Protein AF-A0AA37GPS6-F1 (afdb_monomer)

Radius of gyration: 29.64 Å; Cα contacts (8 Å, |Δi|>4): 181; chains: 1; bounding box: 41×62×107 Å

Mean predicted aligned error: 14.11 Å

Organism: NCBI:txid708192

pLDDT: mean 78.31, std 23.92, range [32.44, 98.62]

Sequence (194 aa):
MASLVDQPRVRDGRLSGRVAGRPTRQPPSSSSENEDLKGEPKVQILRDEHPNDSKYSAGPAAGLLAAYRYDPWANWVVVACDYPLLPPDALYLLFLKRDAVPVTCYRSSEGFCEPLLAIWAPAALSRLSERVARGHASPAAAAKELDGLMLDTPPGCEWWLTNVNTMEEWVKAVEEMKLGPQEPVSVEAPRGTA

Solvent-accessible surface area (backbone atoms only — not comparable to full-atom values): 12596 Å² total; per-residue (Å²): 137,89,77,89,87,85,85,84,82,87,82,91,75,93,72,94,70,82,83,76,76,77,83,76,79,72,75,81,78,92,80,69,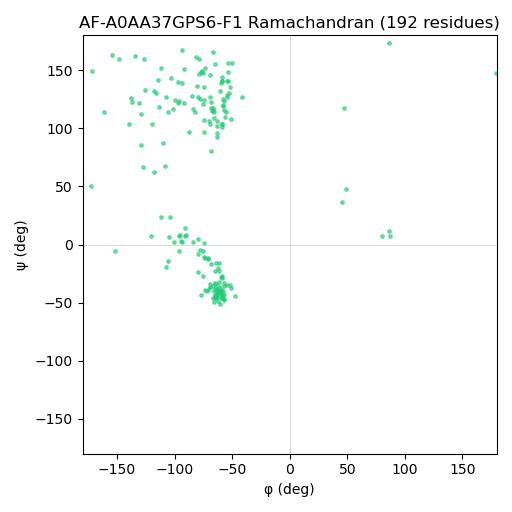94,71,67,83,74,72,64,75,90,78,89,76,91,80,73,73,89,76,68,70,91,54,98,57,82,84,50,73,43,49,59,56,50,46,50,37,70,76,42,62,81,49,69,44,78,39,72,54,88,39,36,82,58,50,50,72,67,61,54,48,58,38,59,77,39,52,87,77,45,46,26,31,20,34,47,39,97,88,68,44,63,30,62,48,46,19,23,37,22,38,70,40,50,52,50,40,51,57,33,40,78,73,74,44,59,52,51,46,58,44,37,58,76,61,68,38,47,64,42,77,66,63,91,94,38,67,63,41,71,44,75,40,92,46,72,67,47,45,54,50,56,43,60,76,65,63,64,65,89,73,72,82,78,79,78,78,74,82,80,78,82,128

Secondary structure (DSSP, 8-state):
-------------------------PPP-S-STTSGGGSPPPP-----SS--SSSS---HHHHHHHHHHH-TTS-EEEE-TT-TT--HHHHHH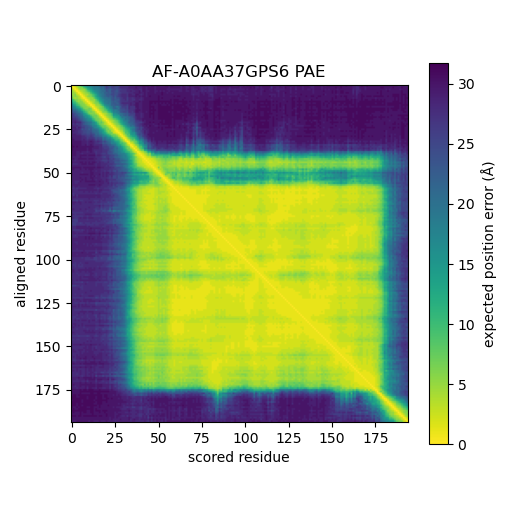HHHTTTTSSEEEEEPTTSSEEEEEEEE-HHHHHHHHHHHHTT---HHHHHHHTTPEEEPPPTT-GGGG----SHHHHHHHHHHTT----------------

InterPro domains:
  IPR025877 MobA-like NTP transferase [PF12804] (41-131)
  IPR029044 Nucleotide-diphospho-sugar transferases [G3DSA:3.90.550.10] (20-180)
  IPR029044 Nucleotide-diphospho-sugar transferases [SSF53448] (52-169)

Foldseek 3Di:
DDDDDDDDDDDDDDDPDDDDDDPDPDDPPPPDPPPVVPDDDDDDDDDQPDDDPDPDDPDPLSVLLSVCVVPLQDWDFAADPQQVQADPVLSVVQVVCLPVFQKAAAQDPVRAGDLRRIIGGSVLNVQCVVCVVVVRNDSSVSCVVRVYHYDYDDVPVNLNRQGHDDPVSVVVSCVVVPPDDPDPDPPDDPDDDD

Structure (mmCIF, N/CA/C/O backbone):
data_AF-A0AA37GPS6-F1
#
_entry.id   AF-A0AA37GPS6-F1
#
loop_
_atom_site.group_PDB
_atom_site.id
_atom_site.type_symbol
_atom_site.label_atom_id
_atom_site.label_alt_id
_atom_site.label_comp_id
_atom_site.label_asym_id
_atom_site.label_entity_id
_atom_site.label_seq_id
_atom_site.pdbx_PDB_ins_code
_atom_site.Cartn_x
_atom_site.Cartn_y
_atom_site.Cartn_z
_atom_site.occupancy
_atom_site.B_iso_or_equiv
_atom_site.auth_seq_id
_atom_site.auth_comp_id
_atom_site.auth_asym_id
_atom_site.auth_atom_id
_atom_site.pdbx_PDB_model_num
ATOM 1 N N . MET A 1 1 ? 1.496 24.157 -75.233 1.00 40.12 1 MET A N 1
ATOM 2 C CA . MET A 1 1 ? 2.199 23.283 -76.194 1.00 40.12 1 MET A CA 1
ATOM 3 C C . MET A 1 1 ? 1.758 21.859 -75.937 1.00 40.12 1 MET A C 1
ATOM 5 O O . MET A 1 1 ? 1.961 21.36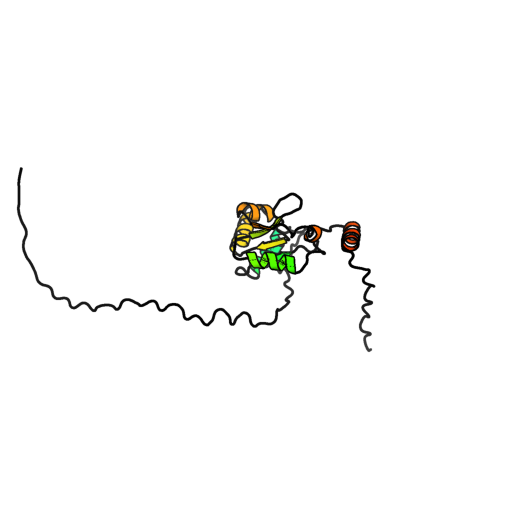0 -74.840 1.00 40.12 1 MET A O 1
ATOM 9 N N . ALA A 1 2 ? 1.056 21.283 -76.907 1.00 32.44 2 ALA A N 1
ATOM 10 C CA . ALA A 1 2 ? 0.594 19.905 -76.902 1.00 32.44 2 ALA A CA 1
ATOM 11 C C . ALA A 1 2 ? 1.742 18.945 -77.240 1.00 32.44 2 ALA A C 1
ATOM 13 O O . ALA A 1 2 ? 2.580 19.296 -78.065 1.00 32.44 2 ALA A O 1
ATOM 14 N N . SER A 1 3 ? 1.713 17.732 -76.681 1.00 33.81 3 SER A N 1
ATOM 15 C CA . SER A 1 3 ? 2.038 16.519 -77.439 1.00 33.81 3 SER A CA 1
ATOM 16 C C . SER A 1 3 ? 1.485 15.273 -76.730 1.00 33.81 3 SER A C 1
ATOM 18 O O . SER A 1 3 ? 1.935 14.918 -75.645 1.00 33.81 3 SER A O 1
ATOM 20 N N . LEU A 1 4 ? 0.511 14.618 -77.383 1.00 34.00 4 LEU A N 1
ATOM 21 C CA . LEU A 1 4 ? 0.354 13.150 -77.419 1.00 34.00 4 LEU A CA 1
ATOM 22 C C . LEU A 1 4 ? 1.695 12.540 -77.890 1.00 34.00 4 LEU A C 1
ATOM 24 O O . LEU A 1 4 ? 2.489 13.253 -78.500 1.00 34.00 4 LEU A O 1
ATOM 28 N N . VAL A 1 5 ? 2.080 11.293 -77.624 1.00 35.75 5 VAL A N 1
ATOM 29 C CA . VAL A 1 5 ? 1.579 9.967 -78.066 1.00 35.75 5 VAL A CA 1
ATOM 30 C C . VAL A 1 5 ? 2.395 8.977 -77.182 1.00 35.75 5 VAL A C 1
ATOM 32 O O . VAL A 1 5 ? 3.497 9.327 -76.775 1.00 35.75 5 VAL A O 1
ATOM 35 N N . ASP A 1 6 ? 2.009 7.781 -76.748 1.00 34.12 6 ASP A N 1
ATOM 36 C CA . ASP A 1 6 ? 1.447 6.647 -77.471 1.00 34.12 6 ASP A CA 1
ATOM 37 C C . ASP A 1 6 ? 1.197 5.508 -76.458 1.00 34.12 6 ASP A C 1
ATOM 39 O O . ASP A 1 6 ? 1.946 5.356 -75.489 1.00 34.12 6 ASP A O 1
ATOM 43 N N . GLN A 1 7 ? 0.158 4.705 -76.678 1.00 34.34 7 GLN A N 1
ATOM 44 C CA . GLN A 1 7 ? -0.057 3.429 -75.984 1.00 34.34 7 GLN A CA 1
ATOM 45 C C . GLN A 1 7 ? 0.118 2.285 -76.982 1.00 34.34 7 GLN A C 1
ATOM 47 O O . GLN A 1 7 ? -0.346 2.409 -78.114 1.00 34.34 7 GLN A O 1
ATOM 52 N N . PRO A 1 8 ? 0.539 1.095 -76.523 1.00 38.00 8 PRO A N 1
ATOM 53 C CA . PRO A 1 8 ? 0.078 -0.137 -77.139 1.00 38.00 8 PRO A CA 1
ATOM 54 C C . PRO A 1 8 ? -0.785 -0.994 -76.202 1.00 38.00 8 PRO A C 1
ATOM 56 O O . PRO A 1 8 ? -0.565 -1.123 -74.999 1.00 38.00 8 PRO A O 1
ATOM 59 N N . ARG A 1 9 ? -1.796 -1.585 -76.843 1.00 34.59 9 ARG A N 1
ATOM 60 C CA . ARG A 1 9 ? -2.880 -2.422 -76.325 1.00 34.59 9 ARG A CA 1
ATOM 61 C C . ARG A 1 9 ? -2.431 -3.801 -75.817 1.00 34.59 9 ARG A C 1
ATOM 63 O O . ARG A 1 9 ? -1.627 -4.471 -76.448 1.00 34.59 9 ARG A O 1
ATOM 70 N N . VAL A 1 10 ? -3.139 -4.229 -74.767 1.00 35.34 10 VAL A N 1
ATOM 71 C CA . VAL A 1 10 ? -3.763 -5.548 -74.511 1.00 35.34 10 VAL A CA 1
ATOM 72 C C . 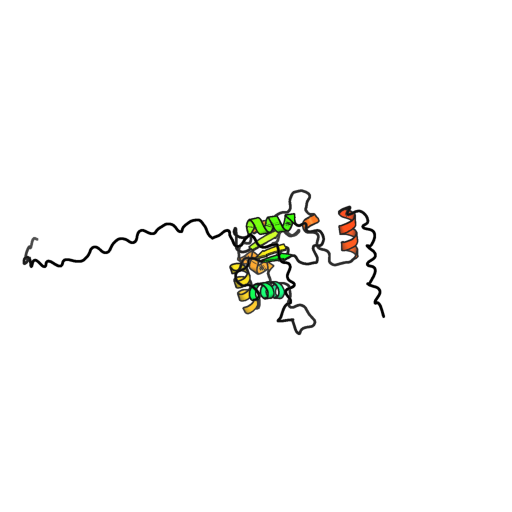VAL A 1 10 ? -2.928 -6.812 -74.763 1.00 35.34 10 VAL A C 1
ATOM 74 O O . VAL A 1 10 ? -2.718 -7.233 -75.899 1.00 35.34 10 VAL A O 1
ATOM 77 N N . ARG A 1 11 ? -2.692 -7.564 -73.679 1.00 33.75 11 ARG A N 1
ATOM 78 C CA . ARG A 1 11 ? -2.831 -9.024 -73.710 1.00 33.75 11 ARG A CA 1
ATOM 79 C C . ARG A 1 11 ? -3.661 -9.513 -72.531 1.00 33.75 11 ARG A C 1
ATOM 81 O O . ARG A 1 11 ? -3.353 -9.261 -71.372 1.00 33.75 11 ARG A O 1
ATOM 88 N N . ASP A 1 12 ? -4.730 -10.188 -72.917 1.00 40.19 12 ASP A N 1
ATOM 89 C CA . ASP A 1 12 ? -5.732 -10.849 -72.105 1.00 40.19 12 ASP A CA 1
ATOM 90 C C . ASP A 1 12 ? -5.092 -12.055 -71.401 1.00 40.19 12 ASP A C 1
ATOM 92 O O . ASP A 1 12 ? -4.569 -12.966 -72.046 1.00 40.19 12 ASP A O 1
ATOM 96 N N . GLY A 1 13 ? -5.074 -12.024 -70.072 1.00 32.50 13 GLY A N 1
ATOM 97 C CA . GLY A 1 13 ? -4.490 -13.057 -69.226 1.00 32.50 13 GLY A CA 1
ATOM 98 C C . GLY A 1 13 ? -5.501 -13.480 -68.177 1.00 32.50 13 GLY A C 1
ATOM 99 O O . GLY A 1 13 ? -5.500 -12.964 -67.063 1.00 32.50 13 GLY A O 1
ATOM 100 N N . ARG A 1 14 ? -6.374 -14.428 -68.537 1.00 39.91 14 ARG A N 1
ATOM 101 C CA . ARG A 1 14 ? -7.193 -15.169 -67.573 1.00 39.91 14 ARG A CA 1
ATOM 102 C C . ARG A 1 14 ? -6.275 -15.830 -66.548 1.00 39.91 14 ARG A C 1
ATOM 104 O O . ARG A 1 14 ? -5.624 -16.825 -66.852 1.00 39.91 14 ARG A O 1
ATOM 111 N N . LEU A 1 15 ? -6.305 -15.334 -65.319 1.00 38.69 15 LEU A N 1
ATOM 112 C CA . LEU A 1 15 ? -5.898 -16.090 -64.145 1.00 38.69 15 LEU A CA 1
ATOM 113 C C . LEU A 1 15 ? -7.101 -16.178 -63.213 1.00 38.69 15 LEU A C 1
ATOM 115 O O . LEU A 1 15 ? -7.499 -15.220 -62.557 1.00 38.69 15 LEU A O 1
ATOM 119 N N . SER A 1 16 ? -7.708 -17.364 -63.216 1.00 43.09 16 SER A N 1
ATOM 120 C CA . SER A 1 16 ? -8.646 -17.815 -62.197 1.00 43.09 16 SER A CA 1
ATOM 121 C C . SER A 1 16 ? -7.887 -17.894 -60.870 1.00 43.09 16 SER A C 1
ATOM 123 O O . SER A 1 16 ? -7.163 -18.851 -60.606 1.00 43.09 16 SER A O 1
ATOM 125 N N . GLY A 1 17 ? -7.987 -16.835 -60.069 1.00 32.72 17 GLY A N 1
ATOM 126 C CA . GLY A 1 17 ? -7.479 -16.772 -58.705 1.00 32.72 17 GLY A CA 1
ATOM 127 C C . GLY A 1 17 ? -8.631 -16.959 -57.728 1.00 32.72 17 GLY A C 1
ATOM 128 O O . GLY A 1 17 ? -9.562 -16.158 -57.703 1.00 32.72 17 GLY A O 1
ATOM 129 N N . ARG A 1 18 ? -8.575 -18.044 -56.952 1.00 37.97 18 ARG A N 1
ATOM 130 C CA . ARG A 1 18 ? -9.487 -18.376 -55.850 1.00 37.97 18 ARG A CA 1
ATOM 131 C C . ARG A 1 18 ? -9.816 -17.145 -54.998 1.00 37.97 18 ARG A C 1
ATOM 133 O O . ARG A 1 18 ? -8.916 -16.512 -54.455 1.00 37.97 18 ARG A O 1
ATOM 140 N N . VAL A 1 19 ? -11.108 -16.878 -54.808 1.00 37.19 19 VAL A N 1
ATOM 141 C CA . VAL A 1 19 ? -11.599 -16.005 -53.738 1.00 37.19 19 VAL A CA 1
ATOM 142 C C . VAL A 1 19 ? -11.218 -16.663 -52.411 1.00 37.19 19 VAL A C 1
ATOM 144 O O . VAL A 1 19 ? -11.831 -17.645 -51.996 1.00 37.19 19 VAL A O 1
ATOM 147 N N . ALA A 1 20 ? -10.159 -16.166 -51.774 1.00 39.41 20 ALA A N 1
ATOM 148 C CA . ALA A 1 20 ? -9.857 -16.496 -50.392 1.00 39.41 20 ALA A CA 1
ATOM 149 C C . ALA A 1 20 ? -10.966 -15.888 -49.525 1.00 39.41 20 ALA A C 1
ATOM 151 O O . ALA A 1 20 ? -11.163 -14.672 -49.511 1.00 39.41 20 ALA A O 1
ATOM 152 N N . GLY A 1 21 ? -11.732 -16.757 -48.865 1.00 34.97 21 GLY A N 1
ATOM 153 C CA . GLY A 1 21 ? -12.788 -16.367 -47.944 1.00 34.97 21 GLY A CA 1
ATOM 154 C C . GLY A 1 21 ? -12.257 -15.393 -46.897 1.00 34.97 21 GLY A C 1
ATOM 155 O O . GLY A 1 21 ? -11.225 -15.622 -46.268 1.00 34.97 21 GLY A O 1
ATOM 156 N N . ARG A 1 22 ? -12.975 -14.285 -46.727 1.00 35.97 22 ARG A N 1
ATOM 157 C CA . ARG A 1 22 ? -12.781 -13.329 -45.639 1.00 35.97 22 ARG A CA 1
ATOM 158 C C . ARG A 1 22 ? -12.921 -14.103 -44.319 1.00 35.97 22 ARG A C 1
ATOM 160 O O . ARG A 1 22 ? -13.967 -14.725 -44.134 1.00 35.97 22 ARG A O 1
ATOM 167 N N . PRO A 1 23 ? -11.933 -14.104 -43.408 1.00 33.81 23 PRO A N 1
ATOM 168 C CA . PRO A 1 23 ? -12.115 -14.747 -42.119 1.00 33.81 23 PRO A CA 1
ATOM 169 C C . PRO A 1 23 ? -13.125 -13.911 -41.332 1.00 33.81 23 PRO A C 1
ATOM 171 O O . PRO A 1 23 ? -12.827 -12.819 -40.849 1.00 33.81 23 PRO A O 1
ATOM 174 N N . THR A 1 24 ? -14.357 -14.401 -41.251 1.00 37.97 24 THR A N 1
ATOM 175 C CA . THR A 1 24 ? -15.334 -13.960 -40.259 1.00 37.97 24 THR A CA 1
ATOM 176 C C . THR A 1 24 ? -14.725 -14.214 -38.885 1.00 37.97 24 THR A C 1
ATOM 178 O O . THR A 1 24 ? -14.656 -15.357 -38.440 1.00 37.97 24 THR A O 1
ATOM 181 N N . ARG A 1 25 ? -14.250 -13.150 -38.222 1.00 38.12 25 ARG A N 1
ATOM 182 C CA . ARG A 1 25 ? -13.983 -13.165 -36.780 1.00 38.12 25 ARG A CA 1
ATOM 183 C C . ARG A 1 25 ? -15.304 -13.512 -36.100 1.00 38.12 25 ARG A C 1
ATOM 185 O O . ARG A 1 25 ? -16.203 -12.676 -36.041 1.00 38.12 25 ARG A O 1
ATOM 192 N N . GLN A 1 26 ? -15.430 -14.751 -35.637 1.00 36.47 26 GLN A N 1
ATOM 193 C CA . GLN A 1 26 ? -16.409 -15.066 -34.611 1.00 36.47 26 GLN A CA 1
ATOM 194 C C . GLN A 1 26 ? -16.051 -14.226 -33.375 1.00 36.47 26 GLN A C 1
ATOM 196 O O . GLN A 1 26 ? -14.869 -14.159 -33.023 1.00 36.47 26 GLN A O 1
ATOM 201 N N . PRO A 1 27 ? -17.017 -13.539 -32.744 1.00 38.38 27 PRO A N 1
ATOM 202 C CA . PRO A 1 27 ? -16.783 -12.973 -31.425 1.00 38.38 27 PRO A CA 1
ATOM 203 C C . PRO A 1 27 ? -16.407 -14.125 -30.481 1.00 38.38 27 PRO A C 1
ATOM 205 O O . PRO A 1 27 ? -16.972 -15.215 -30.625 1.00 38.38 27 PRO A O 1
ATOM 208 N N . PRO A 1 28 ? -15.441 -13.935 -29.564 1.00 37.75 28 PRO A N 1
ATOM 209 C CA . PRO A 1 28 ? -15.116 -14.966 -28.591 1.00 37.75 28 PRO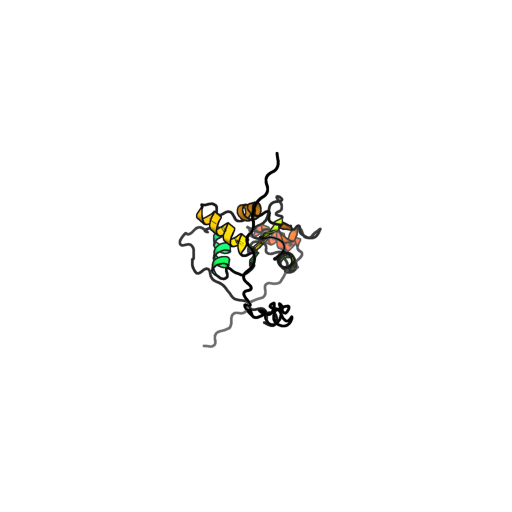 A CA 1
ATOM 210 C C . PRO A 1 28 ? -16.397 -15.361 -27.854 1.00 37.75 28 PRO A C 1
ATOM 212 O O . PRO A 1 28 ? -17.150 -14.509 -27.380 1.00 37.75 28 PRO A O 1
ATOM 215 N N . SER A 1 29 ? -16.665 -16.664 -27.846 1.00 41.06 29 SER A N 1
ATOM 216 C CA . SER A 1 29 ? -17.768 -17.277 -27.124 1.00 41.06 29 SER A CA 1
ATOM 217 C C . SER A 1 29 ? -17.677 -16.884 -25.656 1.00 41.06 29 SER A C 1
ATOM 219 O O . SER A 1 29 ? -16.737 -17.251 -24.952 1.00 41.06 29 SER A O 1
ATOM 221 N N . SER A 1 30 ? -18.665 -16.117 -25.219 1.00 49.84 30 SER A N 1
ATOM 222 C CA . SER A 1 30 ? -18.880 -15.677 -23.851 1.00 49.84 30 SER A CA 1
ATOM 223 C C . SER A 1 30 ? -19.269 -16.860 -22.962 1.00 49.84 30 SER A C 1
ATOM 225 O O . SER A 1 30 ? -20.458 -17.065 -22.729 1.00 49.84 30 SER A O 1
ATOM 227 N N . SER A 1 31 ? -18.310 -17.667 -22.503 1.00 47.16 31 SER A N 1
ATOM 228 C CA . SER A 1 31 ? -18.570 -18.690 -21.473 1.00 47.16 31 SER A CA 1
ATOM 229 C C . SER A 1 31 ? -17.309 -19.401 -20.956 1.00 47.16 31 SER A C 1
ATOM 231 O O . SER A 1 31 ? -17.287 -20.629 -20.932 1.00 47.16 31 SER A O 1
ATOM 233 N N . SER A 1 32 ? -16.257 -18.687 -20.540 1.00 45.09 32 SER A N 1
ATOM 234 C CA . SER A 1 32 ? -15.204 -19.341 -19.732 1.00 45.09 32 SER A CA 1
ATOM 235 C C . SER A 1 32 ? -14.423 -18.455 -18.757 1.00 45.09 32 SER A C 1
ATOM 237 O O . SER A 1 32 ? -13.669 -18.994 -17.961 1.00 45.09 32 SER A O 1
ATOM 239 N N . GLU A 1 33 ? -14.606 -17.132 -18.728 1.00 43.31 33 GLU A N 1
ATOM 240 C CA . GLU A 1 33 ? -13.809 -16.257 -17.840 1.00 43.31 33 GLU A CA 1
ATOM 241 C C . GLU A 1 33 ? -14.281 -16.236 -16.369 1.00 43.31 33 GLU A C 1
ATOM 243 O O . GLU A 1 33 ? -13.739 -15.493 -15.562 1.00 43.31 33 GLU A O 1
ATOM 248 N N . ASN A 1 34 ? -15.273 -17.053 -15.992 1.00 42.09 34 ASN A N 1
ATOM 249 C CA . ASN A 1 34 ? -15.872 -17.034 -14.648 1.00 42.09 34 ASN A CA 1
ATOM 250 C C . ASN A 1 34 ? -15.774 -18.362 -13.873 1.00 42.09 34 ASN A C 1
ATOM 252 O O . ASN A 1 34 ? -16.374 -18.478 -12.804 1.00 42.09 34 ASN A O 1
ATOM 256 N N . GLU A 1 35 ? -15.052 -19.373 -14.369 1.00 42.12 35 GLU A N 1
ATOM 257 C CA . GLU A 1 35 ? -14.865 -20.621 -13.603 1.00 42.12 35 GLU A CA 1
ATOM 258 C C . GLU A 1 35 ? -13.777 -20.514 -12.521 1.00 42.12 35 GLU A C 1
ATOM 260 O O . GLU A 1 35 ? -13.875 -21.197 -11.501 1.00 42.12 35 GLU A O 1
ATOM 265 N N . ASP A 1 36 ? -12.822 -19.589 -12.663 1.00 50.19 36 ASP A N 1
ATOM 266 C CA . ASP A 1 36 ? -11.722 -19.402 -11.701 1.00 50.19 36 ASP A CA 1
ATOM 267 C C . ASP A 1 36 ? -12.156 -18.783 -10.357 1.00 50.19 36 ASP A C 1
ATOM 269 O O . ASP A 1 36 ? -11.419 -18.834 -9.375 1.00 50.19 36 ASP A O 1
ATOM 273 N N . LEU A 1 37 ? -13.378 -18.246 -10.260 1.00 52.34 37 LEU A N 1
ATOM 274 C CA . LEU A 1 37 ? -13.881 -17.573 -9.052 1.00 52.34 37 LEU A CA 1
ATOM 275 C C . LEU A 1 37 ? -14.622 -18.502 -8.069 1.00 52.34 37 LEU A C 1
ATOM 277 O O . LEU A 1 37 ? -15.201 -18.025 -7.095 1.00 52.34 37 LEU A O 1
ATOM 281 N N . 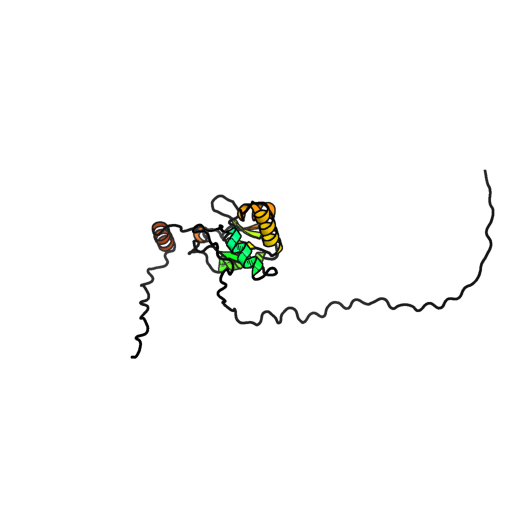LYS A 1 38 ? -14.628 -19.823 -8.298 1.00 54.00 38 LYS A N 1
ATOM 282 C CA . LYS A 1 38 ? -15.321 -20.809 -7.435 1.00 54.00 38 LYS A CA 1
ATOM 283 C C . LYS A 1 38 ? -14.456 -21.440 -6.338 1.00 54.00 38 LYS A C 1
ATOM 285 O O . LYS A 1 38 ? -14.939 -22.313 -5.619 1.00 54.00 38 LYS A O 1
ATOM 290 N N . GLY A 1 39 ? -13.192 -21.045 -6.210 1.00 65.44 39 GLY A N 1
ATOM 291 C CA . GLY A 1 39 ? -12.332 -21.528 -5.132 1.00 65.44 39 GLY A CA 1
ATOM 292 C C . GLY A 1 39 ? -12.691 -20.884 -3.794 1.00 65.44 39 GLY A C 1
ATOM 293 O O . GLY A 1 39 ? -12.873 -19.672 -3.721 1.00 65.44 39 GLY A O 1
ATOM 294 N N . GLU A 1 40 ? -12.753 -21.677 -2.723 1.00 75.12 40 GLU A N 1
ATOM 295 C CA . GLU A 1 40 ? -12.735 -21.128 -1.363 1.00 75.12 40 GLU A CA 1
ATOM 296 C C . GLU A 1 40 ? -11.489 -20.237 -1.187 1.00 75.12 40 GLU A C 1
ATOM 298 O O . GLU A 1 40 ? -10.419 -20.596 -1.699 1.00 75.12 40 GLU A O 1
ATOM 303 N N . PRO A 1 41 ? -11.591 -19.085 -0.495 1.00 76.69 41 PRO A N 1
ATOM 304 C CA . PRO A 1 41 ? -10.443 -18.219 -0.259 1.00 76.69 41 PRO A CA 1
ATOM 305 C C . PRO A 1 41 ? -9.351 -19.002 0.475 1.00 76.69 41 PRO A C 1
ATOM 307 O O . PRO A 1 41 ? -9.558 -19.518 1.572 1.00 76.69 41 PRO A O 1
ATOM 310 N N . LYS A 1 42 ? -8.176 -19.104 -0.150 1.00 85.31 42 LYS A N 1
ATOM 311 C CA . LYS A 1 42 ? -7.023 -19.810 0.411 1.00 85.31 42 LYS A CA 1
ATOM 312 C C . LYS A 1 42 ? -6.115 -18.810 1.104 1.00 85.31 42 LYS A C 1
ATOM 314 O O . LYS A 1 42 ? -5.634 -17.870 0.479 1.00 85.31 42 LYS A O 1
ATOM 319 N N . VAL A 1 43 ? -5.847 -19.043 2.383 1.00 87.56 43 VAL A N 1
ATOM 320 C CA . VAL A 1 43 ? -4.798 -18.323 3.105 1.00 87.56 43 VAL A CA 1
ATOM 321 C C . VAL A 1 43 ? -3.511 -19.127 2.987 1.00 87.56 43 VAL A C 1
ATOM 323 O O . VAL A 1 43 ? -3.458 -20.289 3.388 1.00 87.56 43 VAL A O 1
ATOM 326 N N . GLN A 1 44 ? -2.472 -18.504 2.439 1.00 89.75 44 GLN A N 1
ATOM 327 C CA . GLN A 1 44 ? -1.140 -19.085 2.345 1.00 89.75 44 GLN A CA 1
ATOM 328 C C . GLN A 1 44 ? -0.126 -18.138 2.976 1.00 89.75 44 GLN A C 1
ATOM 330 O O . GLN A 1 44 ? -0.115 -16.943 2.695 1.00 89.75 44 GLN A O 1
ATOM 335 N N . ILE A 1 45 ? 0.751 -18.685 3.815 1.00 89.69 45 ILE A N 1
ATOM 336 C CA . ILE A 1 45 ? 1.893 -17.939 4.338 1.00 89.69 45 ILE A CA 1
ATOM 337 C C . ILE A 1 45 ? 2.994 -17.973 3.282 1.00 89.69 45 ILE A C 1
ATOM 339 O O . ILE A 1 45 ? 3.551 -19.035 2.997 1.00 89.69 45 ILE A O 1
ATOM 343 N N . LEU A 1 46 ? 3.309 -16.807 2.730 1.00 85.62 46 LEU A N 1
ATOM 344 C CA . LEU A 1 46 ? 4.441 -16.607 1.834 1.00 85.62 46 LEU A CA 1
ATOM 345 C C . LEU A 1 46 ? 5.608 -16.065 2.651 1.00 85.62 46 LEU A C 1
ATOM 347 O O . LEU A 1 46 ? 5.482 -15.040 3.319 1.00 85.62 46 LEU A O 1
ATOM 351 N N . ARG A 1 47 ? 6.732 -16.780 2.642 1.00 85.56 47 ARG A N 1
ATOM 352 C CA . ARG A 1 47 ? 7.970 -16.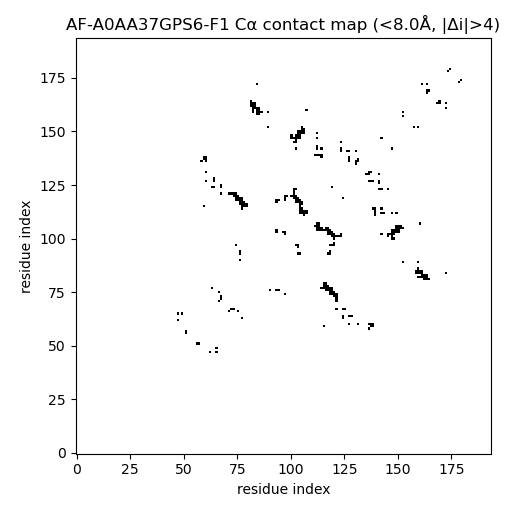315 3.272 1.00 85.56 47 ARG A CA 1
ATOM 353 C C . ARG A 1 47 ? 8.847 -15.691 2.199 1.00 85.56 47 ARG A C 1
ATOM 355 O O . ARG A 1 47 ? 8.925 -16.228 1.101 1.00 85.56 47 ARG A O 1
ATOM 362 N N . ASP A 1 48 ? 9.505 -14.588 2.531 1.00 82.06 48 ASP A N 1
ATOM 363 C CA . ASP A 1 48 ? 10.537 -14.030 1.662 1.00 82.06 48 ASP A CA 1
ATOM 364 C C . ASP A 1 48 ? 11.721 -15.008 1.600 1.00 82.06 48 ASP A C 1
ATOM 366 O O . ASP A 1 48 ? 12.370 -15.279 2.613 1.00 82.06 48 ASP A O 1
ATOM 370 N N . GLU A 1 49 ? 11.959 -15.585 0.421 1.00 78.44 49 GLU A N 1
ATOM 371 C CA . GLU A 1 49 ? 13.039 -16.548 0.170 1.00 78.44 49 GLU A CA 1
ATOM 372 C C . GLU A 1 49 ? 14.404 -15.869 -0.023 1.00 78.44 49 GLU A C 1
ATOM 374 O O . GLU A 1 49 ? 15.436 -16.542 -0.060 1.00 78.44 49 GLU A O 1
ATOM 379 N N . HIS A 1 50 ? 14.427 -14.536 -0.102 1.00 75.88 50 HIS A N 1
ATOM 380 C CA . HIS A 1 50 ? 15.640 -13.729 -0.194 1.00 75.88 50 HIS A CA 1
ATOM 381 C C . HIS A 1 50 ? 15.761 -12.798 1.018 1.00 75.88 50 HIS A C 1
ATOM 383 O O . HIS A 1 50 ? 15.742 -11.572 0.859 1.00 75.88 50 HIS A O 1
ATOM 389 N N . PRO A 1 51 ? 15.882 -13.360 2.237 1.00 70.19 51 PRO A N 1
ATOM 390 C CA . PRO A 1 51 ? 15.986 -12.560 3.442 1.00 70.19 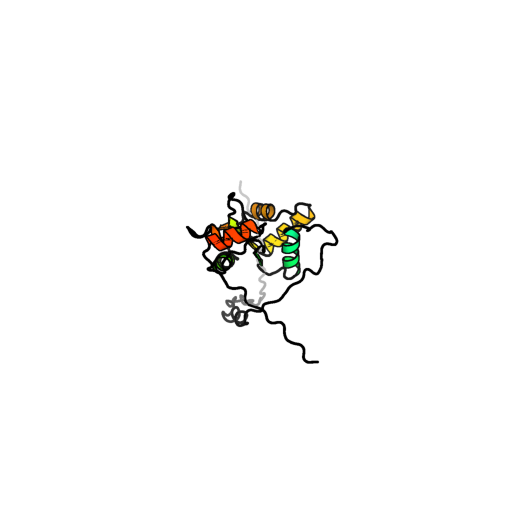51 PRO A CA 1
ATOM 391 C C . PRO A 1 51 ? 17.202 -11.640 3.362 1.00 70.19 51 PRO A C 1
ATOM 393 O O . PRO A 1 51 ? 18.251 -11.989 2.823 1.00 70.19 51 PRO A O 1
ATOM 396 N N . ASN A 1 52 ? 17.056 -10.443 3.916 1.00 73.12 52 ASN A N 1
ATOM 397 C CA . ASN A 1 52 ? 18.172 -9.525 4.024 1.00 73.12 52 ASN A CA 1
ATOM 398 C C . ASN A 1 52 ? 19.199 -10.072 5.027 1.00 73.12 52 ASN A C 1
ATOM 400 O O . ASN A 1 52 ? 18.869 -10.271 6.194 1.00 73.12 52 ASN A O 1
ATOM 404 N N . ASP A 1 53 ? 20.448 -10.252 4.594 1.00 77.00 53 ASP A N 1
ATOM 405 C CA . ASP A 1 53 ? 21.558 -10.675 5.464 1.00 77.00 53 ASP A CA 1
ATOM 406 C C . ASP A 1 53 ? 21.995 -9.571 6.450 1.00 77.00 53 ASP A C 1
ATOM 408 O O . ASP A 1 53 ? 22.775 -9.798 7.380 1.00 77.00 53 ASP A O 1
ATOM 412 N N . SER A 1 54 ? 21.507 -8.344 6.253 1.00 82.88 54 SER A N 1
ATOM 413 C CA . SER A 1 54 ? 21.731 -7.225 7.163 1.00 82.88 54 SER A CA 1
ATOM 414 C C . SER A 1 54 ? 20.826 -7.297 8.392 1.00 82.88 54 SER A C 1
ATOM 416 O O . SER A 1 54 ? 19.650 -7.640 8.317 1.00 82.88 54 SER A O 1
ATOM 418 N N . LYS A 1 55 ? 21.348 -6.825 9.530 1.00 78.19 55 LYS A N 1
ATOM 419 C CA . LYS A 1 55 ? 20.547 -6.572 10.742 1.00 78.19 55 LYS A CA 1
ATOM 420 C C . LYS A 1 55 ? 19.491 -5.476 10.553 1.00 78.19 55 LYS A C 1
ATOM 422 O O . LYS A 1 55 ? 18.606 -5.341 11.390 1.00 78.19 55 LYS A O 1
ATOM 427 N N . TYR A 1 56 ? 19.610 -4.669 9.501 1.00 76.31 56 TYR A N 1
ATOM 428 C CA . TYR A 1 56 ? 18.685 -3.584 9.190 1.00 76.31 56 TYR A CA 1
ATOM 429 C C . TYR A 1 56 ? 17.752 -3.992 8.060 1.00 76.31 56 TYR A C 1
ATOM 431 O O . TYR A 1 56 ? 18.184 -4.637 7.112 1.00 76.31 56 TYR A O 1
ATOM 439 N N . SER A 1 57 ? 16.489 -3.574 8.123 1.00 80.31 57 SER A N 1
ATOM 440 C CA . SER A 1 57 ? 15.540 -3.780 7.026 1.00 80.31 57 SER A CA 1
ATOM 441 C C . SER A 1 57 ? 16.040 -3.129 5.729 1.00 80.31 57 SER A C 1
ATOM 443 O O . SER A 1 57 ? 16.559 -2.013 5.749 1.00 80.31 57 SER A O 1
ATOM 445 N N . ALA A 1 58 ? 15.833 -3.800 4.591 1.00 86.25 58 ALA A N 1
ATOM 446 C CA . ALA A 1 58 ? 16.030 -3.214 3.260 1.00 86.25 58 ALA A CA 1
ATOM 447 C C . ALA A 1 58 ? 14.897 -2.234 2.875 1.00 86.25 58 ALA A C 1
ATOM 449 O O . ALA A 1 58 ? 14.894 -1.661 1.785 1.00 86.25 58 ALA A O 1
ATOM 450 N N . GLY A 1 59 ? 13.944 -2.032 3.788 1.00 91.94 59 GLY A N 1
ATOM 451 C CA . GLY A 1 59 ? 12.832 -1.108 3.666 1.00 91.94 59 GLY A CA 1
ATOM 452 C C . GLY A 1 59 ? 11.617 -1.697 2.937 1.00 91.94 59 GLY A C 1
ATOM 453 O O . GLY A 1 59 ? 11.678 -2.794 2.380 1.00 91.94 59 GLY A O 1
ATOM 454 N N . PRO A 1 60 ? 10.502 -0.947 2.907 1.00 94.75 60 PRO A N 1
ATOM 455 C CA . PRO A 1 60 ? 9.231 -1.360 2.302 1.00 94.75 60 PRO A CA 1
ATOM 456 C C . PRO A 1 60 ? 9.314 -1.884 0.864 1.00 94.75 60 PRO A C 1
ATOM 458 O O . PRO A 1 60 ? 8.623 -2.836 0.504 1.00 94.75 60 PRO A O 1
ATOM 461 N N . ALA A 1 61 ? 10.180 -1.293 0.034 1.00 96.38 61 ALA A N 1
ATOM 462 C CA . ALA A 1 61 ? 10.333 -1.714 -1.356 1.00 96.38 61 ALA A CA 1
ATOM 463 C C . ALA A 1 61 ? 10.805 -3.167 -1.484 1.00 96.38 61 ALA A C 1
ATOM 465 O O . ALA A 1 61 ? 10.413 -3.841 -2.430 1.00 96.38 61 ALA A O 1
ATOM 466 N N . ALA A 1 62 ? 11.606 -3.669 -0.539 1.00 93.88 62 ALA A N 1
ATOM 467 C CA . ALA A 1 62 ? 12.050 -5.057 -0.565 1.00 93.88 62 ALA A CA 1
ATOM 468 C C . ALA A 1 62 ? 10.867 -6.027 -0.433 1.00 93.88 62 ALA A C 1
ATOM 470 O O . ALA A 1 62 ? 10.760 -6.947 -1.238 1.00 93.88 62 ALA A O 1
ATOM 471 N N . GLY A 1 63 ? 9.940 -5.766 0.496 1.00 93.25 63 GLY A N 1
ATOM 472 C CA . GLY A 1 63 ? 8.736 -6.585 0.681 1.00 93.25 63 GLY A CA 1
ATOM 473 C C . GLY A 1 63 ? 7.792 -6.539 -0.524 1.00 93.25 63 GLY A C 1
ATOM 474 O O . GLY A 1 63 ? 7.358 -7.580 -1.011 1.00 93.25 63 GLY A O 1
ATOM 475 N N . LEU A 1 64 ? 7.547 -5.344 -1.073 1.00 96.25 64 LEU A N 1
ATOM 476 C CA . LEU A 1 64 ? 6.776 -5.166 -2.314 1.00 96.25 64 LEU A CA 1
ATOM 477 C C . LEU A 1 64 ? 7.381 -5.955 -3.487 1.00 96.25 64 LEU A C 1
ATOM 479 O O . LEU A 1 64 ? 6.665 -6.605 -4.246 1.00 96.25 64 LEU A O 1
ATOM 483 N N . LEU A 1 65 ? 8.708 -5.923 -3.634 1.00 95.69 65 LEU A N 1
ATOM 484 C CA . LEU A 1 65 ? 9.399 -6.652 -4.696 1.00 95.69 65 LEU A CA 1
ATOM 485 C C . LEU A 1 65 ? 9.496 -8.156 -4.427 1.00 95.69 65 LEU A C 1
ATOM 487 O O . LEU A 1 65 ? 9.559 -8.922 -5.384 1.00 95.69 65 LEU A O 1
ATOM 491 N N . ALA A 1 66 ? 9.486 -8.599 -3.170 1.00 94.06 66 ALA A N 1
ATOM 492 C CA . ALA A 1 66 ? 9.352 -10.015 -2.837 1.00 94.06 66 ALA A CA 1
ATOM 493 C C . ALA A 1 66 ? 7.983 -10.550 -3.291 1.00 94.06 66 ALA A C 1
ATOM 495 O O . ALA A 1 66 ? 7.929 -11.568 -3.980 1.00 94.06 66 ALA A O 1
ATOM 496 N N . ALA A 1 67 ? 6.901 -9.811 -3.020 1.00 94.56 67 ALA A N 1
ATOM 497 C CA . ALA A 1 67 ? 5.566 -10.137 -3.525 1.00 94.56 67 ALA A CA 1
ATOM 498 C C . ALA A 1 67 ? 5.528 -10.159 -5.066 1.00 94.56 67 ALA A C 1
ATOM 500 O O . ALA A 1 67 ? 5.062 -11.123 -5.669 1.00 94.56 67 ALA A O 1
ATOM 501 N N . TYR A 1 68 ? 6.127 -9.157 -5.719 1.00 96.00 68 TYR A N 1
ATOM 502 C CA . TYR A 1 68 ? 6.213 -9.110 -7.182 1.00 96.00 68 TYR A CA 1
ATOM 503 C C . TYR A 1 68 ? 6.977 -10.294 -7.797 1.00 96.00 68 TYR A C 1
ATOM 505 O O . TYR A 1 68 ? 6.602 -10.792 -8.853 1.00 96.00 68 TYR A O 1
ATOM 513 N N . ARG A 1 69 ? 8.054 -10.763 -7.153 1.00 94.50 69 ARG A N 1
ATOM 514 C CA . ARG A 1 69 ? 8.799 -11.951 -7.608 1.00 94.50 69 ARG A CA 1
ATOM 515 C C . ARG A 1 69 ? 7.995 -13.234 -7.438 1.00 94.50 69 ARG A C 1
ATOM 517 O O . ARG A 1 69 ? 8.158 -14.140 -8.250 1.00 94.50 69 ARG A O 1
ATOM 524 N N . TYR A 1 70 ? 7.174 -13.308 -6.391 1.00 94.25 70 TYR A N 1
ATOM 525 C CA . TYR A 1 70 ? 6.316 -14.458 -6.138 1.00 94.25 70 TYR A CA 1
ATOM 526 C C . TYR A 1 70 ? 5.246 -14.609 -7.225 1.00 94.25 70 TYR A C 1
ATOM 528 O O . TYR A 1 70 ? 5.105 -15.688 -7.797 1.00 94.25 70 TYR A O 1
ATOM 536 N N . ASP A 1 71 ? 4.536 -13.524 -7.546 1.00 95.69 71 ASP A N 1
ATOM 537 C CA . ASP A 1 71 ? 3.604 -13.483 -8.673 1.00 95.69 71 ASP A CA 1
ATOM 538 C C . ASP A 1 71 ? 3.705 -12.136 -9.416 1.00 95.69 71 ASP A C 1
ATOM 540 O O . ASP A 1 71 ? 3.181 -11.118 -8.937 1.00 95.69 71 ASP A O 1
ATOM 544 N N . PRO A 1 72 ? 4.360 -12.111 -10.596 1.00 96.69 72 PRO A N 1
ATOM 545 C CA . PRO A 1 72 ? 4.529 -10.896 -11.383 1.00 96.69 72 PRO A CA 1
ATOM 546 C C . PRO A 1 72 ? 3.272 -10.492 -12.162 1.00 96.69 72 PRO A C 1
ATOM 548 O O . PRO A 1 72 ? 3.280 -9.445 -12.805 1.00 96.69 72 PRO A O 1
ATOM 551 N N . TRP A 1 73 ? 2.204 -11.293 -12.134 1.00 96.81 73 TRP A N 1
ATOM 552 C CA . TRP A 1 73 ? 0.944 -11.011 -12.827 1.00 96.81 73 TRP A CA 1
ATOM 553 C C . TRP A 1 73 ? -0.174 -10.576 -11.871 1.00 96.81 73 TRP A C 1
ATOM 555 O O . TRP A 1 73 ? -1.182 -10.030 -12.323 1.00 96.81 73 TRP A O 1
ATOM 565 N N . ALA A 1 74 ? 0.003 -10.768 -10.563 1.00 96.38 74 ALA A N 1
ATOM 566 C CA . ALA A 1 74 ? -0.974 -10.389 -9.551 1.00 96.38 74 ALA A CA 1
ATOM 567 C C . ALA A 1 74 ? -1.015 -8.876 -9.269 1.00 96.38 74 ALA A C 1
ATOM 569 O O . ALA A 1 74 ? -0.001 -8.175 -9.270 1.00 96.38 74 ALA A O 1
ATOM 570 N N . ASN A 1 75 ? -2.214 -8.390 -8.937 1.00 97.44 75 ASN A N 1
ATOM 571 C CA . ASN A 1 75 ? -2.381 -7.126 -8.225 1.00 97.44 75 ASN A CA 1
ATOM 572 C C . ASN A 1 75 ? -2.240 -7.390 -6.723 1.00 97.44 75 ASN A C 1
ATOM 574 O O . ASN A 1 75 ? -2.942 -8.242 -6.176 1.00 97.44 75 ASN A O 1
ATOM 578 N N . TRP A 1 76 ? -1.378 -6.635 -6.050 1.00 97.62 76 TRP A N 1
ATOM 579 C CA . TRP A 1 76 ? -1.075 -6.830 -4.635 1.00 97.62 76 TRP A CA 1
ATOM 580 C C . TRP A 1 76 ? -1.729 -5.745 -3.787 1.00 97.62 76 TRP A C 1
ATOM 582 O O . TRP A 1 76 ? -1.353 -4.579 -3.887 1.00 97.62 76 TRP A O 1
ATOM 592 N N . VAL A 1 77 ? -2.688 -6.120 -2.936 1.00 97.44 77 VAL A N 1
ATOM 593 C CA . VAL A 1 77 ? -3.133 -5.262 -1.827 1.00 97.44 77 VAL A CA 1
ATOM 594 C C . VAL A 1 77 ? -2.095 -5.363 -0.715 1.00 97.44 77 VAL A C 1
ATOM 596 O O . VAL A 1 77 ? -1.772 -6.458 -0.259 1.00 97.44 77 VAL A O 1
ATOM 599 N N . VAL A 1 78 ? -1.571 -4.220 -0.294 1.00 97.19 78 VAL A N 1
ATOM 600 C CA . VAL A 1 78 ? -0.503 -4.091 0.695 1.00 97.19 78 VAL A CA 1
ATOM 601 C C . VAL A 1 78 ? -1.029 -3.322 1.892 1.00 97.19 78 VAL A C 1
ATOM 603 O O . VAL A 1 78 ? -1.661 -2.277 1.739 1.00 97.19 78 VAL A O 1
ATOM 606 N N . VAL A 1 79 ? -0.751 -3.877 3.070 1.00 97.00 79 VAL A N 1
ATOM 607 C CA . VAL A 1 79 ? -1.098 -3.324 4.378 1.00 97.00 79 VAL A CA 1
ATOM 608 C C . VAL A 1 79 ? 0.107 -3.507 5.288 1.00 97.00 79 VAL A C 1
ATOM 610 O O . VAL A 1 79 ? 0.572 -4.635 5.466 1.00 97.00 79 VAL A O 1
ATOM 613 N N . ALA A 1 80 ? 0.630 -2.422 5.854 1.00 95.38 80 ALA A N 1
ATOM 614 C CA . ALA A 1 80 ? 1.626 -2.525 6.914 1.00 95.38 80 ALA A CA 1
ATOM 615 C C . ALA A 1 80 ? 0.980 -2.914 8.253 1.00 95.38 80 ALA A C 1
ATOM 617 O O . ALA A 1 80 ? -0.181 -2.615 8.528 1.00 95.38 80 ALA A O 1
ATOM 618 N N . CYS A 1 81 ? 1.733 -3.635 9.085 1.00 93.06 81 CYS A N 1
ATOM 619 C CA . CYS A 1 81 ? 1.228 -4.221 10.329 1.00 93.06 81 CYS A CA 1
ATOM 620 C C . CYS A 1 81 ? 1.032 -3.210 11.471 1.00 93.06 81 CYS A C 1
ATOM 622 O O . CYS A 1 81 ? 0.530 -3.573 12.530 1.00 93.06 81 CYS A O 1
ATOM 624 N N . ASP A 1 82 ? 1.441 -1.965 11.262 1.00 94.06 82 ASP A N 1
ATOM 625 C CA . ASP A 1 82 ? 1.304 -0.824 12.165 1.00 94.06 82 ASP A CA 1
ATOM 626 C C . ASP A 1 82 ? -0.005 -0.042 11.944 1.00 94.06 82 ASP A C 1
ATOM 628 O O . ASP A 1 82 ? -0.208 0.989 12.576 1.00 94.06 82 ASP A O 1
ATOM 632 N N . TYR A 1 83 ? -0.928 -0.555 11.118 1.00 94.50 83 TYR A N 1
ATOM 633 C CA . TYR A 1 83 ? -2.297 -0.045 10.951 1.00 94.50 83 TYR A CA 1
ATOM 634 C C . TYR A 1 83 ? -3.333 -0.999 11.563 1.00 94.50 83 TYR A C 1
ATOM 636 O O . TYR A 1 83 ? -4.120 -1.626 10.847 1.00 94.50 83 TYR A O 1
ATOM 644 N N . PRO A 1 84 ? -3.363 -1.154 12.896 1.00 92.31 84 PRO A N 1
ATOM 645 C CA . PRO A 1 84 ? -4.118 -2.230 13.530 1.00 92.31 84 PRO A CA 1
ATOM 646 C C . PRO A 1 84 ? -5.637 -2.000 13.532 1.00 92.31 84 PRO A C 1
ATOM 648 O O . PRO A 1 84 ? -6.403 -2.900 13.866 1.00 92.31 84 PRO A O 1
ATOM 651 N N . LEU A 1 85 ? -6.069 -0.790 13.181 1.00 92.81 85 LEU A N 1
ATOM 652 C CA . LEU A 1 85 ? -7.465 -0.372 13.152 1.00 92.81 85 LEU A CA 1
ATOM 653 C C . LEU A 1 85 ? -8.105 -0.484 11.761 1.00 92.81 85 LEU A C 1
ATOM 655 O O . LEU A 1 85 ? -9.303 -0.255 11.630 1.00 92.81 85 LEU A O 1
ATOM 659 N N . LEU A 1 86 ? -7.335 -0.820 10.724 1.00 94.00 86 LEU A N 1
ATOM 660 C CA . LEU A 1 86 ? -7.805 -0.821 9.342 1.00 94.00 86 LEU A CA 1
ATOM 661 C C . LEU A 1 86 ? -8.878 -1.911 9.114 1.00 94.00 86 LEU A C 1
ATOM 663 O O . LEU A 1 86 ? -8.575 -3.101 9.242 1.00 94.00 86 LEU A O 1
ATOM 667 N N . PRO A 1 87 ? -10.126 -1.558 8.751 1.00 94.81 87 PRO A N 1
ATOM 668 C CA . PRO A 1 87 ? -11.185 -2.548 8.585 1.00 94.81 87 PRO A CA 1
ATOM 669 C C . PRO A 1 87 ? -11.127 -3.247 7.214 1.00 94.81 87 PRO A C 1
ATOM 671 O O . PRO A 1 87 ? -10.584 -2.695 6.254 1.00 94.81 87 PRO A O 1
ATOM 674 N N . PRO A 1 88 ? -11.774 -4.420 7.061 1.00 94.81 88 PRO A N 1
ATOM 675 C CA . PRO A 1 88 ? -11.884 -5.110 5.770 1.00 94.81 88 PRO A CA 1
ATOM 676 C C . PRO A 1 88 ? -12.475 -4.242 4.649 1.00 94.81 88 PRO A C 1
ATOM 678 O O . PRO A 1 88 ? -12.034 -4.333 3.502 1.00 94.81 88 PRO A O 1
ATOM 681 N N . ASP A 1 89 ? -13.419 -3.357 4.979 1.00 95.75 89 ASP A N 1
ATOM 682 C CA . ASP A 1 89 ? -14.022 -2.412 4.033 1.00 95.75 89 ASP A CA 1
ATOM 683 C C . ASP A 1 89 ? -12.967 -1.516 3.371 1.00 95.75 89 ASP A C 1
ATOM 685 O O . ASP A 1 89 ? -13.056 -1.230 2.175 1.00 95.75 89 ASP A O 1
ATOM 689 N N . ALA A 1 90 ? -11.918 -1.136 4.107 1.00 96.06 90 ALA A N 1
ATOM 690 C CA . ALA A 1 90 ? -10.837 -0.327 3.566 1.00 96.06 90 ALA A CA 1
ATOM 691 C C . ALA A 1 90 ? -10.059 -1.068 2.468 1.00 96.06 90 ALA A C 1
ATOM 693 O O . ALA A 1 90 ? -9.693 -0.468 1.452 1.00 96.06 90 ALA A O 1
ATOM 694 N N . LEU A 1 91 ? -9.852 -2.378 2.640 1.00 96.38 91 LEU A N 1
ATOM 695 C CA . LEU A 1 91 ? -9.203 -3.241 1.647 1.00 96.38 91 LEU A CA 1
ATOM 696 C C . LEU A 1 91 ? -10.097 -3.450 0.428 1.00 96.38 91 LEU A C 1
ATOM 698 O O . LEU A 1 91 ? -9.619 -3.451 -0.708 1.00 96.38 91 LEU A O 1
ATOM 702 N N . TYR A 1 92 ? -11.403 -3.581 0.654 1.00 96.12 92 TYR A N 1
ATOM 703 C CA . TYR A 1 92 ? -12.373 -3.712 -0.424 1.00 96.12 92 TYR A CA 1
ATOM 704 C C . TYR A 1 92 ? -12.414 -2.459 -1.310 1.00 96.12 92 TYR A C 1
ATOM 706 O O . TYR A 1 92 ? -12.437 -2.580 -2.536 1.00 96.12 92 TYR A O 1
ATOM 714 N N . LEU A 1 93 ? -12.333 -1.257 -0.728 1.00 96.69 93 LEU A N 1
ATOM 715 C CA . LEU A 1 93 ? -12.251 -0.013 -1.503 1.00 96.69 93 LEU A CA 1
ATOM 716 C C . LEU A 1 93 ? -11.006 0.044 -2.400 1.00 96.69 93 LEU A C 1
ATOM 718 O O . LEU A 1 93 ? -11.119 0.459 -3.555 1.00 96.69 93 LEU A O 1
ATOM 722 N N . LEU A 1 94 ? -9.847 -0.417 -1.914 1.00 97.56 94 LEU A N 1
ATOM 723 C CA . LEU A 1 94 ? -8.643 -0.550 -2.743 1.00 97.56 94 LEU A CA 1
ATOM 724 C C . LEU A 1 94 ? -8.879 -1.548 -3.885 1.00 97.56 94 LEU A C 1
ATOM 726 O O . LEU A 1 94 ? -8.638 -1.234 -5.051 1.00 97.56 94 LEU A O 1
ATOM 730 N N . PHE A 1 95 ? -9.426 -2.724 -3.577 1.00 95.81 95 PHE A N 1
ATOM 731 C CA . PHE A 1 95 ? -9.708 -3.766 -4.565 1.00 95.81 95 PHE A CA 1
ATOM 732 C C . PHE A 1 95 ? -10.654 -3.308 -5.684 1.00 95.81 95 PHE A C 1
ATOM 734 O O . PHE A 1 95 ? -10.428 -3.630 -6.852 1.00 95.81 95 PHE A O 1
ATOM 741 N N . LEU A 1 96 ? -11.680 -2.514 -5.363 1.00 96.50 96 LEU A N 1
ATOM 742 C CA . LEU A 1 96 ? -12.599 -1.944 -6.357 1.00 96.50 96 LEU A CA 1
ATOM 743 C C . LEU A 1 96 ? -11.908 -1.008 -7.361 1.00 96.50 96 LEU A C 1
ATOM 745 O O . LEU A 1 96 ? -12.455 -0.746 -8.433 1.00 96.50 96 LEU A O 1
ATOM 749 N N . LYS A 1 97 ? -10.728 -0.484 -7.022 1.00 94.94 97 LYS A N 1
ATOM 750 C CA . LYS A 1 97 ? -9.945 0.437 -7.856 1.00 94.94 97 LYS A CA 1
ATOM 751 C C . LYS A 1 97 ? -8.729 -0.216 -8.510 1.00 94.94 97 LYS A C 1
ATOM 753 O O . LYS A 1 97 ? -7.974 0.486 -9.177 1.00 94.94 97 LYS A O 1
ATOM 758 N N . ARG A 1 98 ? -8.564 -1.539 -8.385 1.00 94.62 98 ARG A N 1
ATOM 759 C CA . ARG A 1 98 ? -7.395 -2.286 -8.890 1.00 94.62 98 ARG A CA 1
ATOM 760 C C . ARG A 1 98 ? -7.063 -2.025 -10.366 1.00 94.62 98 ARG A C 1
ATOM 762 O O . ARG A 1 98 ? -5.897 -1.976 -10.721 1.00 94.62 98 ARG A O 1
ATOM 769 N N . ASP A 1 99 ? -8.086 -1.823 -11.199 1.00 94.19 99 ASP A N 1
ATOM 770 C CA . ASP A 1 99 ? -7.948 -1.665 -12.653 1.00 94.19 99 ASP A CA 1
ATOM 771 C C . ASP A 1 99 ? -8.014 -0.189 -13.101 1.00 94.19 99 ASP A C 1
ATOM 773 O O . ASP A 1 99 ? -7.986 0.102 -14.295 1.00 94.19 99 ASP A O 1
ATOM 777 N N . ALA A 1 100 ? -8.136 0.764 -12.165 1.00 93.62 100 ALA A N 1
ATOM 778 C CA . ALA A 1 100 ? -8.296 2.182 -12.495 1.00 93.62 100 ALA A CA 1
ATOM 779 C C . ALA A 1 100 ? -6.974 2.836 -12.924 1.00 93.62 100 ALA A C 1
ATOM 781 O O . ALA A 1 100 ? -6.943 3.610 -13.880 1.00 93.62 100 ALA A O 1
ATOM 782 N N . VAL A 1 101 ? -5.898 2.538 -12.197 1.00 96.81 101 VAL A N 1
ATOM 783 C CA . VAL A 1 101 ? -4.546 3.081 -12.385 1.00 96.81 101 VAL A CA 1
ATOM 784 C C . VAL A 1 101 ? -3.514 2.083 -11.843 1.00 96.81 101 VAL A C 1
ATOM 786 O O . VAL A 1 101 ? -3.876 1.225 -11.038 1.00 96.81 101 VAL A O 1
ATOM 789 N N . PRO A 1 102 ? -2.222 2.194 -12.212 1.00 97.69 102 PRO A N 1
ATOM 790 C CA . PRO A 1 102 ? -1.197 1.257 -11.747 1.00 97.69 102 PRO A CA 1
ATOM 791 C C . PRO A 1 102 ? -1.027 1.179 -10.220 1.00 97.69 102 PRO A C 1
ATOM 793 O O . PRO A 1 102 ? -0.615 0.139 -9.710 1.00 97.69 102 PRO A O 1
ATOM 796 N N . VAL A 1 103 ? -1.317 2.266 -9.495 1.00 98.25 103 VAL A N 1
ATOM 797 C CA . VAL A 1 103 ? -1.306 2.302 -8.024 1.00 98.25 103 VAL A CA 1
ATOM 798 C C . VAL A 1 103 ? -2.517 3.076 -7.530 1.00 98.25 103 VAL A C 1
ATOM 800 O O . VAL A 1 103 ? -2.696 4.234 -7.906 1.00 98.25 103 VAL A O 1
ATOM 803 N N . THR A 1 104 ? -3.305 2.469 -6.647 1.00 98.50 104 THR A N 1
ATOM 804 C CA . THR A 1 104 ? -4.288 3.194 -5.830 1.00 98.50 104 THR A CA 1
ATOM 805 C C . THR A 1 104 ? -3.889 3.064 -4.365 1.00 98.50 104 THR A C 1
ATOM 807 O O . THR A 1 104 ? -3.627 1.958 -3.911 1.00 98.50 104 THR A O 1
ATOM 810 N N . CYS A 1 105 ? -3.837 4.163 -3.625 1.00 97.81 105 CYS A N 1
ATOM 811 C CA . CYS A 1 105 ? -3.425 4.210 -2.222 1.00 97.81 105 CYS A CA 1
ATOM 812 C C . CYS A 1 105 ? -4.387 5.057 -1.396 1.00 97.81 105 CYS A C 1
ATOM 814 O O . CYS A 1 105 ? -5.132 5.866 -1.946 1.00 97.81 105 CYS A O 1
ATOM 816 N N . TYR A 1 106 ? -4.356 4.910 -0.076 1.00 98.12 106 TYR A N 1
ATOM 817 C CA . TYR A 1 106 ? -4.940 5.918 0.803 1.00 98.12 106 TYR A CA 1
ATOM 818 C C . TYR A 1 106 ? -4.065 7.172 0.860 1.00 98.12 106 TYR A C 1
ATOM 820 O O . TYR A 1 106 ? -2.846 7.124 0.667 1.00 98.12 106 TYR A O 1
ATOM 828 N N . ARG A 1 107 ? -4.702 8.314 1.110 1.00 97.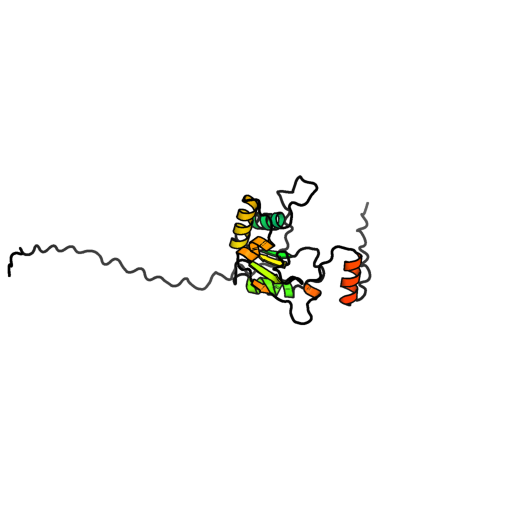00 107 ARG A N 1
ATOM 829 C CA . ARG A 1 107 ? -4.021 9.571 1.407 1.00 97.00 107 ARG A CA 1
ATOM 830 C C . ARG A 1 107 ? -3.574 9.579 2.871 1.00 97.00 107 ARG A C 1
ATOM 832 O O . ARG A 1 107 ? -4.401 9.388 3.756 1.00 97.00 107 ARG A O 1
ATOM 839 N N . SER A 1 108 ? -2.292 9.834 3.123 1.00 92.19 108 SER A N 1
ATOM 840 C CA . SER A 1 108 ? -1.766 10.038 4.475 1.00 92.19 108 SER A CA 1
ATOM 841 C C . SER A 1 108 ? -2.323 11.318 5.102 1.00 92.19 108 SER A C 1
ATOM 843 O O . SER A 1 108 ? -2.846 12.199 4.411 1.00 92.19 108 SER A O 1
ATOM 845 N N . SER A 1 109 ? -2.160 11.464 6.414 1.00 87.88 109 SER A N 1
ATOM 846 C CA . SER A 1 109 ? -2.527 12.688 7.135 1.00 87.88 109 SER A CA 1
ATOM 847 C C . SER A 1 109 ? -1.779 13.930 6.626 1.00 87.88 109 SER A C 1
ATOM 849 O O . SER A 1 109 ? -2.327 15.031 6.668 1.00 87.88 109 SER A O 1
ATOM 851 N N . GLU A 1 110 ? -0.566 13.775 6.077 1.00 87.88 110 GLU A N 1
ATOM 852 C CA . GLU A 1 110 ? 0.177 14.871 5.437 1.00 87.88 110 GLU A CA 1
ATOM 853 C C . GLU A 1 110 ? -0.214 15.112 3.967 1.00 87.88 110 GLU A C 1
ATOM 855 O O . GLU A 1 110 ? 0.356 15.978 3.300 1.00 87.88 110 GLU A O 1
ATOM 860 N N . GLY A 1 111 ? -1.191 14.370 3.443 1.00 91.00 111 GLY A N 1
ATOM 861 C CA . GLY A 1 111 ? -1.734 14.563 2.101 1.00 91.00 111 GLY A CA 1
ATOM 862 C C . GLY A 1 111 ? -0.994 13.821 0.986 1.00 91.00 111 GLY A C 1
ATOM 863 O O . GLY A 1 111 ? -1.314 14.038 -0.189 1.00 91.00 111 GLY A O 1
ATOM 864 N N . PHE A 1 112 ? -0.035 12.954 1.323 1.00 91.06 112 PHE A N 1
ATOM 865 C CA . PHE A 1 112 ? 0.733 12.161 0.360 1.00 91.06 112 PHE A CA 1
ATOM 866 C C . PHE A 1 112 ? 0.108 10.782 0.126 1.00 91.06 112 PHE A C 1
ATOM 868 O O . PHE A 1 112 ? -0.779 10.354 0.852 1.00 91.06 112 PHE A O 1
ATOM 875 N N . CYS A 1 113 ? 0.566 10.075 -0.905 1.00 94.25 113 CYS A N 1
ATOM 876 C CA . CYS A 1 113 ? 0.194 8.677 -1.102 1.00 94.25 113 CYS A CA 1
ATOM 877 C C . CYS A 1 113 ? 0.842 7.822 -0.010 1.00 94.25 113 CYS A C 1
ATOM 879 O O . CYS A 1 113 ? 2.064 7.883 0.139 1.00 94.25 113 CYS A O 1
ATOM 881 N N . GLU A 1 114 ? 0.045 7.026 0.703 1.00 97.00 114 GLU A N 1
ATOM 882 C CA . GLU A 1 114 ? 0.520 6.014 1.647 1.00 97.00 114 GLU A CA 1
ATOM 883 C C . GLU A 1 114 ? 0.766 4.692 0.895 1.00 97.00 114 GLU A C 1
ATOM 885 O O . GLU A 1 114 ? -0.178 3.943 0.621 1.00 97.00 114 GLU A O 1
ATOM 890 N N . PRO A 1 115 ? 2.012 4.385 0.487 1.00 96.50 115 PRO A N 1
ATOM 891 C CA . PRO A 1 115 ? 2.295 3.223 -0.353 1.00 96.50 115 PRO A CA 1
ATOM 892 C C . PRO A 1 115 ? 2.080 1.877 0.349 1.00 96.50 115 PRO A C 1
ATOM 894 O O . PRO A 1 115 ? 2.028 0.852 -0.337 1.00 96.50 115 PRO A O 1
ATOM 897 N N . LEU A 1 116 ? 2.010 1.868 1.683 1.00 96.94 116 LEU A N 1
ATOM 898 C CA . LEU A 1 116 ? 1.797 0.675 2.497 1.00 96.94 116 LEU A CA 1
ATOM 899 C C . LEU A 1 116 ? 0.328 0.440 2.858 1.00 96.94 116 LEU A C 1
ATOM 901 O O . LEU A 1 116 ? 0.040 -0.530 3.548 1.00 96.94 116 LEU A O 1
ATOM 905 N N . LEU A 1 117 ? -0.579 1.283 2.362 1.00 97.69 117 LEU A N 1
ATOM 906 C CA . LEU A 1 117 ? -2.029 1.089 2.367 1.00 97.69 117 LEU A CA 1
ATOM 907 C C . LEU A 1 117 ? -2.557 1.280 0.946 1.00 97.69 117 LEU A C 1
ATOM 909 O O . LEU A 1 117 ? -3.230 2.262 0.618 1.00 97.69 117 LEU A O 1
ATOM 913 N N . ALA A 1 118 ? -2.174 0.357 0.071 1.00 98.19 118 ALA A N 1
ATOM 914 C CA . ALA A 1 118 ? -2.323 0.527 -1.365 1.00 98.19 118 ALA A CA 1
ATOM 915 C C . ALA A 1 118 ? -2.560 -0.794 -2.090 1.00 98.19 118 ALA A C 1
ATOM 917 O O . ALA A 1 118 ? -2.212 -1.864 -1.604 1.00 98.19 118 ALA A O 1
ATOM 918 N N . ILE A 1 119 ? -3.107 -0.704 -3.297 1.00 98.56 119 ILE A N 1
ATOM 919 C CA . ILE A 1 119 ? -3.100 -1.779 -4.280 1.00 98.56 119 ILE A CA 1
ATOM 920 C C . ILE A 1 119 ? -2.121 -1.433 -5.402 1.00 98.56 119 ILE A C 1
ATOM 922 O O . ILE A 1 119 ? -2.176 -0.351 -5.993 1.00 98.56 119 ILE A O 1
ATOM 926 N N . TRP A 1 120 ? -1.213 -2.365 -5.669 1.00 98.62 120 TRP A N 1
ATOM 927 C CA . TRP A 1 120 ? -0.134 -2.240 -6.638 1.00 98.62 120 TRP A CA 1
ATOM 928 C C . TRP A 1 120 ? -0.351 -3.214 -7.794 1.00 98.62 120 TRP A C 1
ATOM 930 O O . TRP A 1 120 ? -0.343 -4.430 -7.596 1.00 98.62 120 TRP A O 1
ATOM 940 N N . ALA A 1 121 ? -0.504 -2.684 -9.005 1.00 98.38 121 ALA A N 1
ATOM 941 C CA . ALA A 1 121 ? -0.564 -3.492 -10.215 1.00 98.38 121 ALA A CA 1
ATOM 942 C C . ALA A 1 121 ? 0.838 -3.949 -10.664 1.00 98.38 121 ALA A C 1
ATOM 944 O O . ALA A 1 121 ? 1.833 -3.276 -10.357 1.00 98.38 121 ALA A O 1
ATOM 945 N N . PRO A 1 122 ? 0.944 -5.018 -11.481 1.00 98.38 122 PRO A N 1
ATOM 946 C CA . PRO A 1 122 ? 2.213 -5.491 -12.041 1.00 98.38 122 PRO A CA 1
ATOM 947 C C . PRO A 1 122 ? 3.090 -4.394 -12.654 1.00 98.38 122 PRO A C 1
ATOM 949 O O . PRO A 1 122 ? 4.286 -4.305 -12.377 1.00 98.38 122 PRO A O 1
ATOM 952 N N . ALA A 1 123 ? 2.492 -3.492 -13.439 1.00 98.00 123 ALA A N 1
ATOM 953 C CA . ALA A 1 123 ? 3.215 -2.396 -14.082 1.00 98.00 123 ALA A CA 1
ATOM 954 C C . ALA A 1 123 ? 3.860 -1.435 -13.066 1.00 98.00 123 ALA A C 1
ATOM 956 O O . ALA A 1 123 ? 4.968 -0.941 -13.290 1.00 98.00 123 ALA A O 1
ATOM 957 N N . ALA A 1 124 ? 3.204 -1.197 -11.927 1.00 98.38 124 ALA A N 1
ATOM 958 C CA . ALA A 1 124 ? 3.738 -0.339 -10.880 1.00 98.38 124 ALA A CA 1
ATOM 959 C C . ALA A 1 124 ? 4.882 -0.997 -10.104 1.00 98.38 124 ALA A C 1
ATOM 961 O O . ALA A 1 124 ? 5.881 -0.340 -9.807 1.00 98.38 124 ALA A O 1
ATOM 962 N N . LEU A 1 125 ? 4.777 -2.298 -9.822 1.00 98.50 125 LEU A N 1
ATOM 963 C CA . LEU A 1 125 ? 5.847 -3.055 -9.167 1.00 98.50 125 LEU A CA 1
ATOM 964 C C . LEU A 1 125 ? 7.063 -3.223 -10.083 1.00 98.50 125 LEU A C 1
ATOM 966 O O . LEU A 1 125 ? 8.197 -3.067 -9.629 1.00 98.50 125 LEU A O 1
ATOM 970 N N . SER A 1 126 ? 6.842 -3.410 -11.388 1.00 98.38 126 SER A N 1
ATOM 971 C CA . SER A 1 126 ? 7.906 -3.344 -12.395 1.00 98.38 126 SER A CA 1
ATOM 972 C C . SER A 1 126 ? 8.622 -1.994 -12.350 1.00 98.38 126 SER A C 1
ATOM 974 O O . SER A 1 126 ? 9.852 -1.935 -12.286 1.00 98.38 126 SER A O 1
ATOM 976 N N . ARG A 1 127 ? 7.862 -0.892 -12.298 1.00 98.44 127 ARG A N 1
ATOM 977 C CA . ARG A 1 127 ? 8.440 0.450 -12.195 1.00 98.44 127 ARG A CA 1
ATOM 978 C C . ARG A 1 127 ? 9.222 0.647 -10.895 1.00 98.44 127 ARG A C 1
ATOM 980 O O . ARG A 1 127 ? 10.319 1.203 -10.930 1.00 98.44 127 ARG A O 1
ATOM 987 N N . LEU A 1 128 ? 8.706 0.180 -9.759 1.00 98.62 128 LEU A N 1
ATOM 988 C CA . LEU A 1 128 ? 9.428 0.200 -8.484 1.00 98.62 128 LEU A CA 1
ATOM 989 C C . LEU A 1 128 ? 10.745 -0.588 -8.578 1.00 98.62 128 LEU A C 1
ATOM 991 O O . LEU A 1 128 ? 11.778 -0.095 -8.126 1.00 98.62 128 LEU A O 1
ATOM 995 N N . SER A 1 129 ? 10.733 -1.757 -9.222 1.00 98.25 129 SER A N 1
ATOM 996 C CA . SER A 1 129 ? 11.927 -2.581 -9.444 1.00 98.25 129 SER A CA 1
ATOM 997 C C . SER A 1 129 ? 13.001 -1.830 -10.237 1.00 98.25 129 SER A C 1
ATOM 999 O O . SER A 1 129 ? 14.168 -1.809 -9.844 1.00 98.25 129 SER A O 1
ATOM 1001 N N . GLU A 1 130 ? 12.619 -1.152 -11.322 1.00 98.25 130 GLU A N 1
ATOM 1002 C CA . GLU A 1 130 ? 13.541 -0.317 -12.106 1.00 98.25 130 GLU A CA 1
ATOM 1003 C C . GLU A 1 130 ? 14.144 0.824 -11.283 1.00 98.25 130 GLU A C 1
ATOM 1005 O O . GLU A 1 130 ? 15.330 1.134 -11.419 1.00 98.25 130 GLU A O 1
ATOM 1010 N N . ARG A 1 131 ? 13.332 1.473 -10.439 1.00 98.06 131 ARG A N 1
ATOM 1011 C CA . ARG A 1 131 ? 13.796 2.562 -9.570 1.00 98.06 131 ARG A CA 1
ATOM 1012 C C . ARG A 1 131 ? 14.808 2.057 -8.551 1.00 98.06 131 ARG A C 1
ATOM 1014 O O . ARG A 1 131 ? 15.872 2.660 -8.413 1.00 98.06 131 ARG A O 1
ATOM 1021 N N . VAL A 1 132 ? 14.519 0.928 -7.905 1.00 97.50 132 VAL A N 1
ATOM 1022 C CA . VAL A 1 132 ? 15.432 0.268 -6.960 1.00 97.50 132 VAL A CA 1
ATOM 1023 C C . VAL A 1 132 ? 16.754 -0.086 -7.642 1.00 97.50 132 VAL A C 1
ATOM 1025 O O . VAL A 1 132 ? 17.809 0.220 -7.093 1.00 97.50 132 VAL A O 1
ATOM 1028 N N . ALA A 1 133 ? 16.723 -0.620 -8.868 1.00 97.06 133 ALA A N 1
ATOM 1029 C CA . ALA A 1 133 ? 17.932 -0.933 -9.639 1.00 97.06 133 ALA A CA 1
ATOM 1030 C C . ALA A 1 133 ? 18.810 0.298 -9.945 1.00 97.06 133 ALA A C 1
ATOM 1032 O O . ALA A 1 133 ? 20.010 0.163 -10.175 1.00 97.06 133 ALA A O 1
ATOM 1033 N N . ARG A 1 134 ? 18.233 1.506 -9.921 1.00 97.44 134 ARG A N 1
ATOM 1034 C CA . ARG A 1 134 ? 18.942 2.790 -10.077 1.00 97.44 134 ARG A CA 1
ATOM 1035 C C . ARG A 1 134 ? 19.294 3.457 -8.740 1.00 97.44 134 ARG A C 1
ATOM 1037 O O . ARG A 1 134 ? 19.748 4.595 -8.738 1.00 97.44 134 ARG A O 1
ATOM 1044 N N . GLY A 1 135 ? 19.075 2.779 -7.612 1.00 96.31 135 GLY A N 1
ATOM 1045 C CA . GLY A 1 135 ? 19.353 3.297 -6.268 1.00 96.31 135 GLY A CA 1
ATOM 1046 C C . GLY A 1 135 ? 18.219 4.119 -5.642 1.00 96.31 135 GLY A C 1
ATOM 1047 O O . GLY A 1 135 ? 18.424 4.755 -4.612 1.00 96.31 135 GLY A O 1
ATOM 1048 N N . HIS A 1 136 ? 17.015 4.114 -6.222 1.00 96.62 136 HIS A N 1
ATOM 1049 C CA . HIS A 1 136 ? 15.858 4.864 -5.721 1.00 96.62 136 HIS A CA 1
ATOM 1050 C C . HIS A 1 136 ? 14.781 3.930 -5.157 1.00 96.62 136 HIS A C 1
ATOM 1052 O O . HIS A 1 136 ? 13.834 3.560 -5.844 1.00 96.62 136 HIS A O 1
ATOM 1058 N N . ALA A 1 137 ? 14.893 3.576 -3.878 1.00 96.06 137 ALA A N 1
ATOM 1059 C CA . ALA A 1 137 ? 14.051 2.550 -3.259 1.00 96.06 137 ALA A CA 1
ATOM 1060 C C . ALA A 1 137 ? 12.750 3.049 -2.599 1.00 96.06 137 ALA A C 1
ATOM 1062 O O . ALA A 1 137 ? 12.151 2.312 -1.830 1.00 96.06 137 ALA A O 1
ATOM 1063 N N . SER A 1 138 ? 12.298 4.283 -2.851 1.00 97.25 138 SER A N 1
ATOM 1064 C CA . SER A 1 138 ? 11.078 4.820 -2.220 1.00 97.25 138 SER A CA 1
ATOM 1065 C C . SER A 1 138 ? 9.807 4.388 -2.974 1.00 97.25 138 SER A C 1
ATOM 1067 O O . SER A 1 138 ? 9.625 4.823 -4.120 1.00 97.25 138 SER A O 1
ATOM 1069 N N . PRO A 1 139 ? 8.891 3.612 -2.349 1.00 97.81 139 PRO A N 1
ATOM 1070 C CA . PRO A 1 139 ? 7.599 3.285 -2.951 1.00 97.81 139 PRO A CA 1
ATOM 1071 C C . PRO A 1 139 ? 6.704 4.511 -3.122 1.00 97.81 139 PRO A C 1
ATOM 1073 O O . PRO A 1 139 ? 6.108 4.676 -4.179 1.00 97.81 139 PRO A O 1
ATOM 1076 N N . ALA A 1 140 ? 6.676 5.427 -2.148 1.00 96.75 140 ALA A N 1
ATOM 1077 C CA . ALA A 1 140 ? 5.912 6.673 -2.257 1.00 96.75 140 ALA A CA 1
ATOM 1078 C C . ALA A 1 140 ? 6.346 7.497 -3.483 1.00 96.75 140 ALA A C 1
ATOM 1080 O O . ALA A 1 140 ? 5.512 8.008 -4.229 1.00 96.75 140 ALA A O 1
ATOM 1081 N N . ALA A 1 141 ? 7.656 7.570 -3.752 1.00 97.19 141 ALA A N 1
ATOM 1082 C CA . ALA A 1 141 ? 8.162 8.232 -4.950 1.00 97.19 141 ALA A CA 1
ATOM 1083 C C . ALA A 1 141 ? 7.778 7.490 -6.243 1.00 97.19 141 ALA A C 1
ATOM 1085 O O . ALA A 1 141 ? 7.513 8.140 -7.248 1.00 97.19 141 ALA A O 1
ATOM 1086 N N . ALA A 1 142 ? 7.732 6.152 -6.231 1.00 97.88 142 ALA A N 1
ATOM 1087 C CA . ALA A 1 142 ? 7.275 5.365 -7.378 1.00 97.88 142 ALA A CA 1
ATOM 1088 C C . ALA A 1 142 ? 5.781 5.585 -7.664 1.00 97.88 142 ALA A C 1
ATOM 1090 O O . ALA A 1 142 ? 5.415 5.840 -8.807 1.00 97.88 142 ALA A O 1
ATOM 1091 N N . ALA A 1 143 ? 4.936 5.555 -6.630 1.00 97.25 143 ALA A N 1
ATOM 1092 C CA . ALA A 1 143 ? 3.506 5.828 -6.747 1.00 97.25 143 ALA A CA 1
ATOM 1093 C C . ALA A 1 143 ? 3.242 7.255 -7.253 1.00 97.25 143 ALA A C 1
ATOM 1095 O O . ALA A 1 143 ? 2.397 7.458 -8.122 1.00 97.25 143 ALA A O 1
ATOM 1096 N N . LYS A 1 144 ? 4.020 8.234 -6.773 1.00 96.12 144 LYS A N 1
ATOM 1097 C CA . LYS A 1 144 ? 3.962 9.619 -7.254 1.00 96.12 144 LYS A CA 1
ATOM 1098 C C . LYS A 1 144 ? 4.340 9.748 -8.732 1.00 96.12 144 LYS A C 1
ATOM 1100 O O . LYS A 1 144 ? 3.687 10.489 -9.448 1.00 96.12 144 LYS A O 1
ATOM 1105 N N . GLU A 1 145 ? 5.378 9.050 -9.194 1.00 96.88 145 GLU A N 1
ATOM 1106 C CA . GLU A 1 145 ? 5.769 9.060 -10.616 1.00 96.88 145 GLU A CA 1
ATOM 1107 C C . GLU A 1 145 ? 4.725 8.447 -11.548 1.00 96.88 145 GLU A C 1
ATOM 1109 O O . GLU A 1 145 ? 4.736 8.730 -12.742 1.00 96.88 145 GLU A O 1
ATOM 1114 N N . LEU A 1 146 ? 3.865 7.585 -11.012 1.00 96.62 146 LEU A N 1
ATOM 1115 C CA . LEU A 1 146 ? 2.807 6.904 -11.748 1.00 96.62 146 LEU A CA 1
ATOM 1116 C C . LEU A 1 146 ? 1.458 7.626 -11.650 1.00 96.62 146 LEU A C 1
ATOM 1118 O O . LEU A 1 146 ? 0.456 7.053 -12.070 1.00 96.62 146 LEU A O 1
ATOM 1122 N N . ASP A 1 147 ? 1.427 8.833 -11.072 1.00 95.88 147 ASP A N 1
ATOM 1123 C CA . ASP A 1 147 ? 0.201 9.584 -10.786 1.00 95.88 147 ASP A CA 1
ATOM 1124 C C . ASP A 1 147 ? -0.852 8.719 -10.066 1.00 95.88 147 ASP A C 1
ATOM 1126 O O . ASP A 1 147 ? -2.021 8.658 -10.452 1.00 95.88 147 ASP A O 1
ATOM 1130 N N . GLY A 1 148 ? -0.411 8.003 -9.021 1.00 96.06 148 GLY A N 1
ATOM 1131 C CA . GLY A 1 148 ? -1.257 7.090 -8.258 1.00 96.06 148 GLY A CA 1
ATOM 1132 C C . GLY A 1 148 ? -2.539 7.750 -7.739 1.00 96.06 148 GLY A C 1
ATOM 1133 O O . GLY A 1 148 ? -2.539 8.895 -7.277 1.00 96.06 148 GLY A O 1
ATOM 1134 N N . LEU A 1 149 ? -3.643 7.006 -7.789 1.00 97.75 149 LEU A N 1
ATOM 1135 C CA . LEU A 1 149 ? -4.936 7.464 -7.291 1.00 97.75 149 LEU A CA 1
ATOM 1136 C C . LEU A 1 149 ? -4.926 7.436 -5.762 1.00 97.75 149 LEU A C 1
ATOM 1138 O O . LEU A 1 149 ? -4.705 6.387 -5.164 1.00 97.75 149 LEU A O 1
ATOM 1142 N N . MET A 1 150 ? -5.215 8.571 -5.133 1.00 97.81 150 MET A N 1
ATOM 1143 C CA . MET A 1 150 ? -5.348 8.665 -3.680 1.00 97.81 150 MET A CA 1
ATOM 1144 C C . MET A 1 150 ? -6.818 8.646 -3.273 1.00 97.81 150 MET A C 1
ATOM 1146 O O . MET A 1 150 ? -7.605 9.472 -3.740 1.00 97.81 150 MET A O 1
ATOM 1150 N N . LEU A 1 151 ? -7.167 7.708 -2.400 1.00 97.69 151 LEU A N 1
ATOM 1151 C CA . LEU A 1 151 ? -8.465 7.604 -1.754 1.00 97.69 151 LEU A CA 1
ATOM 1152 C C . LEU A 1 151 ? -8.425 8.325 -0.411 1.00 97.69 151 LEU A C 1
ATOM 1154 O O . LEU A 1 151 ? -7.466 8.193 0.348 1.00 97.69 151 LEU A O 1
ATOM 1158 N N . ASP A 1 152 ? -9.499 9.038 -0.107 1.00 97.06 152 ASP A N 1
ATOM 1159 C CA . ASP A 1 152 ? -9.762 9.523 1.240 1.00 97.06 152 ASP A CA 1
ATOM 1160 C C . ASP A 1 152 ? -10.610 8.480 1.983 1.00 97.06 152 ASP A C 1
ATOM 1162 O O . ASP A 1 152 ? -11.379 7.724 1.374 1.00 97.06 152 ASP A O 1
ATOM 1166 N N . THR A 1 153 ? -10.474 8.422 3.305 1.00 94.88 153 THR A N 1
ATOM 1167 C CA . THR A 1 153 ? -11.381 7.624 4.137 1.00 94.88 153 THR A CA 1
ATOM 1168 C C . THR A 1 153 ? -12.800 8.190 4.063 1.00 94.88 153 THR A C 1
ATOM 1170 O O . THR A 1 153 ? -12.975 9.391 3.827 1.00 94.88 153 THR A O 1
ATOM 1173 N N . PRO A 1 154 ? -13.838 7.375 4.315 1.00 94.69 154 PRO A N 1
ATOM 1174 C CA . PRO A 1 154 ? -15.179 7.906 4.521 1.00 94.69 154 PRO A CA 1
ATOM 1175 C C . PRO A 1 154 ? -15.185 8.994 5.615 1.00 94.69 154 PRO A C 1
ATOM 1177 O O . PRO A 1 154 ? -14.387 8.914 6.552 1.00 94.69 154 PRO A O 1
ATOM 1180 N N . PRO A 1 155 ? -16.073 10.002 5.540 1.00 92.69 155 PRO A N 1
ATOM 1181 C CA . PRO A 1 155 ? -16.158 11.037 6.570 1.00 92.69 155 PRO A CA 1
ATOM 1182 C C . PRO A 1 155 ? -16.353 10.439 7.972 1.00 92.69 155 PRO A C 1
ATOM 1184 O O . PRO A 1 155 ? -17.259 9.626 8.170 1.00 92.69 155 PRO A O 1
ATOM 1187 N N . GLY A 1 156 ? -15.521 10.839 8.940 1.00 90.69 156 GLY A N 1
ATOM 1188 C CA . GLY A 1 156 ? -15.561 10.306 10.310 1.00 90.69 156 GLY A CA 1
ATOM 1189 C C . GLY A 1 156 ? -14.868 8.947 10.488 1.00 90.69 156 GLY A C 1
ATOM 1190 O O . GLY A 1 156 ? -14.989 8.329 11.547 1.00 90.69 156 GLY A O 1
ATOM 1191 N N . CYS A 1 157 ? -14.182 8.456 9.452 1.00 92.50 157 CYS A N 1
ATOM 1192 C CA . CYS A 1 157 ? -13.422 7.205 9.456 1.00 92.50 157 CYS A CA 1
ATOM 1193 C C . CYS A 1 157 ? -11.906 7.429 9.354 1.00 92.50 157 CYS A C 1
ATOM 1195 O O . CYS A 1 157 ? -11.175 6.541 8.926 1.00 92.50 157 CYS A O 1
ATOM 1197 N N . GLU A 1 158 ? -11.412 8.599 9.757 1.00 91.00 158 GLU A N 1
ATOM 1198 C CA . GLU A 1 158 ? -9.986 8.948 9.711 1.00 91.00 158 GLU A CA 1
ATOM 1199 C C . GLU A 1 158 ? -9.131 7.966 10.538 1.00 91.00 158 GLU A C 1
ATOM 1201 O O . GLU A 1 158 ? -7.980 7.698 10.202 1.00 91.00 158 GLU A O 1
ATOM 1206 N N . TRP A 1 159 ? -9.730 7.353 11.566 1.00 91.06 159 TRP A N 1
ATOM 1207 C CA . TRP A 1 159 ? -9.127 6.312 12.404 1.00 91.06 159 TRP A CA 1
ATOM 1208 C C . TRP A 1 159 ? -8.722 5.039 11.643 1.00 91.06 159 TRP A C 1
ATOM 1210 O O . TRP A 1 159 ? -7.942 4.245 12.167 1.00 91.06 159 TRP A O 1
ATOM 1220 N N . TRP A 1 160 ? -9.210 4.829 10.411 1.00 93.62 160 TRP A N 1
ATOM 1221 C CA . TRP A 1 160 ? -8.772 3.714 9.555 1.00 93.62 160 TRP A CA 1
ATOM 1222 C C . TRP A 1 160 ? -7.263 3.748 9.319 1.00 93.62 160 TRP A C 1
ATOM 1224 O O . TRP A 1 160 ? -6.634 2.700 9.194 1.00 93.62 160 TRP A O 1
ATOM 1234 N N . LEU A 1 161 ? -6.695 4.954 9.255 1.00 94.00 161 LEU A N 1
ATOM 1235 C CA . LEU A 1 161 ? -5.294 5.198 8.923 1.00 94.00 161 LEU A CA 1
ATOM 1236 C C . LEU A 1 161 ? -4.461 5.538 10.169 1.00 94.00 161 LEU A C 1
ATOM 1238 O O . LEU A 1 161 ? -3.421 6.184 10.060 1.00 94.00 161 LEU A O 1
ATOM 1242 N N . THR A 1 162 ? -4.906 5.126 11.361 1.00 92.69 162 THR A N 1
ATOM 1243 C CA . THR A 1 162 ? -4.129 5.301 12.594 1.00 92.69 162 THR A CA 1
ATOM 1244 C C . THR A 1 162 ? -2.921 4.371 12.581 1.00 92.69 162 THR A C 1
ATOM 1246 O O . THR A 1 162 ? -3.052 3.161 12.771 1.00 92.69 162 THR A O 1
ATOM 1249 N N . ASN A 1 163 ? -1.748 4.962 12.369 1.00 93.50 163 ASN A N 1
ATOM 1250 C CA . ASN A 1 163 ? -0.461 4.294 12.479 1.00 93.50 163 ASN A CA 1
ATOM 1251 C C . ASN A 1 163 ? -0.020 4.206 13.953 1.00 93.50 163 ASN A C 1
ATOM 1253 O O . ASN A 1 163 ? -0.163 5.173 14.705 1.00 93.50 163 ASN A O 1
ATOM 1257 N N . VAL A 1 164 ? 0.501 3.050 14.364 1.00 94.06 164 VAL A N 1
ATOM 1258 C CA . VAL A 1 164 ? 0.885 2.743 15.747 1.00 94.06 164 VAL A CA 1
ATOM 1259 C C . VAL A 1 164 ? 2.308 2.188 15.779 1.00 94.06 164 VAL A C 1
ATOM 1261 O O . VAL A 1 164 ? 2.560 1.069 15.337 1.00 94.06 164 VAL A O 1
ATOM 1264 N N . ASN A 1 165 ? 3.232 2.952 16.359 1.00 94.06 165 ASN A N 1
ATOM 1265 C CA . ASN A 1 165 ? 4.650 2.600 16.487 1.00 94.06 165 ASN A CA 1
ATOM 1266 C C . ASN A 1 165 ? 5.048 2.232 17.920 1.00 94.06 165 ASN A C 1
ATOM 1268 O O . ASN A 1 165 ? 6.089 1.610 18.137 1.00 94.06 165 ASN A O 1
ATOM 1272 N N . THR A 1 166 ? 4.249 2.640 18.906 1.00 95.44 166 THR A N 1
ATOM 1273 C CA . THR A 1 166 ? 4.533 2.454 20.334 1.00 95.44 166 THR A CA 1
ATOM 1274 C C . THR A 1 166 ? 3.378 1.778 21.063 1.00 95.44 166 THR A C 1
ATOM 1276 O O . THR A 1 166 ? 2.233 1.778 20.608 1.00 95.44 166 THR A O 1
ATOM 1279 N N . MET A 1 167 ? 3.674 1.199 22.228 1.00 93.50 167 MET A N 1
ATOM 1280 C CA . MET A 1 167 ? 2.649 0.574 23.065 1.00 93.50 167 MET A CA 1
ATOM 1281 C C . MET A 1 167 ? 1.651 1.615 23.591 1.00 93.50 167 MET A C 1
ATOM 1283 O O . MET A 1 167 ? 0.462 1.336 23.717 1.00 93.50 167 MET A O 1
ATOM 1287 N N . GLU A 1 168 ? 2.116 2.829 23.868 1.00 93.81 168 GLU A N 1
ATOM 1288 C CA . GLU A 1 168 ? 1.285 3.946 24.310 1.00 93.81 168 GLU A CA 1
ATOM 1289 C C . GLU A 1 168 ? 0.290 4.370 23.220 1.00 93.81 168 GLU A C 1
ATOM 1291 O O . GLU A 1 168 ? -0.893 4.567 23.503 1.00 93.81 168 GLU A O 1
ATOM 1296 N N . GLU A 1 169 ? 0.742 4.457 21.965 1.00 93.50 169 GLU A N 1
ATOM 1297 C CA . GLU A 1 169 ? -0.133 4.709 20.812 1.00 93.50 169 GLU A CA 1
ATOM 1298 C C . GLU A 1 169 ? -1.141 3.577 20.612 1.00 93.50 169 GLU A C 1
ATOM 1300 O O . GLU A 1 169 ? -2.303 3.850 20.319 1.00 93.50 169 GLU A O 1
ATOM 1305 N N . TRP A 1 170 ? -0.730 2.321 20.821 1.00 91.56 170 TRP A N 1
ATOM 1306 C CA . TRP A 1 170 ? -1.625 1.166 20.741 1.00 91.56 170 TRP A CA 1
ATOM 1307 C C . TRP A 1 170 ? -2.764 1.264 21.756 1.00 91.56 170 TRP A C 1
ATOM 1309 O O . TRP A 1 170 ? -3.932 1.152 21.384 1.00 91.56 170 TRP A O 1
ATOM 1319 N N . VAL A 1 171 ? -2.437 1.514 23.028 1.00 90.44 171 VAL A N 1
ATOM 1320 C CA . VAL A 1 171 ? -3.439 1.668 24.094 1.00 90.44 171 VAL A CA 1
ATOM 1321 C C . VAL A 1 171 ? -4.412 2.790 23.744 1.00 90.44 171 VAL A C 1
ATOM 1323 O O . VAL A 1 171 ? -5.623 2.574 23.761 1.00 90.44 171 VAL A O 1
ATOM 1326 N N . LYS A 1 172 ? -3.892 3.951 23.328 1.00 89.19 172 LYS A N 1
ATOM 1327 C CA . LYS A 1 172 ? -4.716 5.091 22.916 1.00 89.19 172 LYS A CA 1
ATOM 1328 C C . LYS A 1 172 ? -5.642 4.744 21.743 1.00 89.19 172 LYS A C 1
ATOM 1330 O O . LYS A 1 172 ? -6.830 5.051 21.795 1.00 89.19 172 LYS A O 1
ATOM 1335 N N . ALA A 1 173 ? -5.122 4.081 20.710 1.00 86.94 173 ALA A N 1
ATOM 1336 C CA . ALA A 1 173 ? -5.886 3.699 19.524 1.00 86.94 173 ALA A CA 1
ATOM 1337 C C . ALA A 1 173 ? -7.051 2.750 19.866 1.00 86.94 173 ALA A C 1
ATOM 1339 O O . ALA A 1 173 ? -8.156 2.899 19.342 1.00 86.94 173 ALA A O 1
ATOM 1340 N N . VAL A 1 174 ? -6.827 1.797 20.775 1.00 83.81 174 VAL A N 1
ATOM 1341 C CA . VAL A 1 174 ? -7.861 0.852 21.228 1.00 83.81 174 VAL A CA 1
ATOM 1342 C C . VAL A 1 174 ? -8.904 1.537 22.120 1.00 83.81 174 VAL A C 1
ATOM 1344 O O . VAL A 1 174 ? -10.102 1.277 21.968 1.00 83.81 174 VAL A O 1
ATOM 1347 N N . GLU A 1 175 ? -8.479 2.435 23.014 1.00 83.69 175 GLU A N 1
ATOM 1348 C CA . GLU A 1 175 ? -9.372 3.205 23.892 1.00 83.69 175 GLU A CA 1
ATOM 1349 C C . GLU A 1 175 ? -10.301 4.140 23.100 1.00 83.69 175 GLU A C 1
ATOM 1351 O O . GLU A 1 175 ? -11.511 4.173 23.351 1.00 83.69 175 GLU A O 1
ATOM 1356 N N . GLU A 1 176 ? -9.766 4.858 22.107 1.00 72.62 176 GLU A N 1
ATOM 1357 C CA . GLU A 1 176 ? -10.528 5.778 21.248 1.00 72.62 176 GLU A CA 1
ATOM 1358 C C . GLU A 1 176 ? -11.574 5.048 20.389 1.00 72.62 176 GLU A C 1
ATOM 1360 O O . GLU A 1 176 ? -12.672 5.566 20.168 1.00 72.62 176 GLU A O 1
ATOM 1365 N N . MET A 1 177 ? -11.282 3.813 19.978 1.00 69.75 177 MET A N 1
ATOM 1366 C CA . MET A 1 177 ? -12.192 2.969 19.197 1.00 69.75 177 MET A CA 1
ATOM 1367 C C . MET A 1 177 ? -13.361 2.390 20.002 1.00 69.75 177 MET A C 1
ATOM 1369 O O . MET A 1 177 ? -14.286 1.838 19.404 1.00 69.75 177 MET A O 1
ATOM 1373 N N . LYS A 1 178 ? -13.345 2.475 21.345 1.00 55.66 178 LYS A N 1
ATOM 1374 C CA . LYS A 1 178 ? -14.290 1.748 22.220 1.00 55.66 178 LYS A CA 1
ATOM 1375 C C . LYS A 1 178 ? -14.459 0.283 21.796 1.00 55.66 178 LYS A C 1
ATOM 1377 O O . LYS A 1 178 ? -15.553 -0.280 21.911 1.00 55.66 178 LYS A O 1
ATOM 1382 N N . LEU A 1 179 ? -13.381 -0.357 21.341 1.00 54.44 179 LEU A N 1
ATOM 1383 C CA . LEU A 1 179 ? -13.287 -1.809 21.408 1.00 54.44 179 LEU A CA 1
ATOM 1384 C C . LEU A 1 179 ? -13.304 -2.112 22.910 1.00 54.44 179 LEU A C 1
ATOM 1386 O O . LEU A 1 179 ? -12.286 -1.976 23.579 1.00 54.44 179 LEU A O 1
ATOM 1390 N N . GLY A 1 180 ? -14.491 -2.363 23.476 1.00 40.81 180 GLY A N 1
ATOM 1391 C CA . GLY A 1 180 ? -14.653 -2.643 24.905 1.00 40.81 180 GLY A CA 1
ATOM 1392 C C . GLY A 1 180 ? -13.668 -3.725 25.361 1.00 40.81 180 GLY A C 1
ATOM 1393 O O . GLY A 1 180 ? -13.213 -4.496 24.512 1.00 40.81 180 GLY A O 1
ATOM 1394 N N . PRO A 1 181 ? -13.318 -3.789 26.661 1.00 38.78 181 PRO A N 1
ATOM 1395 C CA . PRO A 1 181 ? -12.273 -4.681 27.152 1.00 38.78 181 PRO A CA 1
ATOM 1396 C C . PRO A 1 181 ? -12.531 -6.103 26.650 1.00 38.78 181 PRO A C 1
ATOM 1398 O O . PRO A 1 181 ? -13.479 -6.759 27.076 1.00 38.78 181 PRO A O 1
ATOM 1401 N N . GLN A 1 182 ? -11.709 -6.562 25.708 1.00 42.88 182 GLN A N 1
ATOM 1402 C CA . GLN A 1 182 ? -11.625 -7.977 25.401 1.00 42.88 182 GLN A CA 1
ATOM 1403 C C . GLN A 1 182 ? -10.847 -8.563 26.570 1.00 42.88 182 GLN A C 1
ATOM 1405 O O . GLN A 1 182 ? -9.654 -8.289 26.717 1.00 42.88 182 GLN A O 1
ATOM 1410 N N . GLU A 1 183 ? -11.533 -9.291 27.453 1.00 44.22 183 GLU A N 1
ATOM 1411 C CA . GLU A 1 183 ? -10.830 -10.095 28.445 1.00 44.22 183 GLU A CA 1
ATOM 1412 C C . GLU A 1 183 ? -9.797 -10.959 27.708 1.00 44.22 183 GLU A C 1
ATOM 1414 O O . GLU A 1 183 ? -10.111 -11.511 26.646 1.00 44.22 183 GLU A O 1
ATOM 1419 N N . PRO A 1 184 ? -8.556 -11.056 28.212 1.00 46.81 184 PRO A N 1
ATOM 1420 C CA . PRO A 1 184 ? -7.549 -11.880 27.573 1.00 46.81 184 PRO A CA 1
ATOM 1421 C C . PRO A 1 184 ? -8.083 -13.309 27.491 1.00 46.81 184 PRO A C 1
ATOM 1423 O O . PRO A 1 184 ? -8.332 -13.953 28.510 1.00 46.81 184 PRO A O 1
ATOM 1426 N N . VAL A 1 185 ? -8.277 -13.802 26.267 1.00 45.69 185 VAL A N 1
ATOM 1427 C CA . VAL A 1 185 ? -8.630 -15.199 26.037 1.00 45.69 185 VAL A CA 1
ATOM 1428 C C . VAL A 1 185 ? -7.457 -16.033 26.534 1.00 45.69 185 VAL A C 1
ATOM 1430 O O . VAL A 1 185 ? -6.389 -16.060 25.922 1.00 45.69 185 VAL A O 1
ATOM 1433 N N . SER A 1 186 ? -7.651 -16.685 27.676 1.00 42.88 186 SER A N 1
ATOM 1434 C CA . SER A 1 186 ? -6.729 -17.668 28.228 1.00 42.88 186 SER A CA 1
ATOM 1435 C C . SER A 1 186 ? -6.550 -18.793 27.213 1.00 42.88 186 SER A C 1
ATOM 1437 O O . SER A 1 186 ? -7.405 -19.667 27.076 1.00 42.88 186 SER A O 1
ATOM 1439 N N . VAL A 1 187 ? -5.444 -18.770 26.476 1.00 50.44 187 VAL A N 1
ATOM 1440 C CA . VAL A 1 187 ? -5.033 -19.893 25.636 1.00 50.44 187 VAL A CA 1
ATOM 1441 C C . VAL A 1 187 ? -4.502 -20.977 26.573 1.00 50.44 187 VAL A C 1
ATOM 1443 O O . VAL A 1 187 ? -3.355 -20.920 27.016 1.00 50.44 187 VAL A O 1
ATOM 1446 N N . GLU A 1 188 ? -5.338 -21.956 26.922 1.00 46.59 188 GLU A N 1
ATOM 1447 C CA . GLU A 1 188 ? -4.857 -23.166 27.589 1.00 46.59 188 GLU A CA 1
ATOM 1448 C C . GLU A 1 188 ? -3.996 -23.967 26.608 1.00 46.59 188 GLU A C 1
ATOM 1450 O O . GLU A 1 188 ? -4.464 -24.464 25.582 1.00 46.59 188 GLU A O 1
ATOM 1455 N N . ALA A 1 189 ? -2.707 -24.080 26.930 1.00 46.28 189 ALA A N 1
ATOM 1456 C CA . ALA A 1 189 ? -1.788 -24.945 26.211 1.00 46.28 189 ALA A CA 1
ATOM 1457 C C . ALA A 1 189 ? -2.274 -26.407 26.286 1.00 46.28 189 ALA A C 1
ATOM 1459 O O . ALA A 1 189 ? -2.691 -26.852 27.364 1.00 46.28 189 ALA A O 1
ATOM 1460 N N . PRO A 1 190 ? -2.192 -27.188 25.191 1.00 48.22 190 PRO A N 1
ATOM 1461 C CA . PRO A 1 190 ? -2.540 -28.600 25.226 1.00 48.22 190 PRO A CA 1
ATOM 1462 C C . PRO A 1 190 ? -1.670 -29.307 26.265 1.00 48.22 190 PRO A C 1
ATOM 1464 O O . PRO A 1 190 ? -0.441 -29.315 26.162 1.00 48.22 190 PRO A O 1
ATOM 1467 N N . ARG A 1 191 ? -2.302 -29.898 27.283 1.00 53.12 191 ARG A N 1
ATOM 1468 C CA . ARG A 1 191 ? -1.602 -30.766 28.230 1.00 53.12 191 ARG A CA 1
ATOM 1469 C C . ARG A 1 191 ? -1.141 -31.995 27.456 1.00 53.12 191 ARG A C 1
ATOM 1471 O O . ARG A 1 191 ? -1.962 -32.810 27.046 1.00 53.12 191 ARG A O 1
ATOM 1478 N N . GLY A 1 192 ? 0.166 -32.094 27.229 1.00 50.28 192 GLY A N 1
ATOM 1479 C CA . GLY A 1 192 ? 0.773 -33.286 26.655 1.00 50.28 192 GLY A CA 1
ATOM 1480 C C . GLY A 1 192 ? 0.456 -34.498 27.526 1.00 50.28 192 GLY A C 1
ATOM 1481 O O . GLY A 1 192 ? 0.706 -34.486 28.731 1.00 50.28 192 GLY A O 1
ATOM 1482 N N . THR A 1 193 ? -0.125 -35.528 26.923 1.00 55.28 193 THR A N 1
ATOM 1483 C CA . THR A 1 193 ? -0.203 -36.860 27.521 1.00 55.28 193 THR A CA 1
ATOM 1484 C C . THR A 1 193 ? 1.176 -37.505 27.414 1.00 55.28 193 THR A C 1
ATOM 1486 O O . THR A 1 193 ? 1.710 -37.603 26.308 1.00 55.28 193 THR A O 1
ATOM 1489 N N . ALA A 1 194 ? 1.745 -37.869 28.564 1.00 53.72 194 ALA A N 1
ATOM 1490 C CA . ALA A 1 194 ? 2.966 -38.666 28.677 1.00 53.72 194 ALA A CA 1
ATOM 1491 C C . ALA A 1 194 ? 2.758 -40.106 28.186 1.00 53.72 194 ALA A C 1
ATOM 1493 O O . ALA A 1 194 ? 1.607 -40.594 28.282 1.00 53.72 194 ALA A O 1
#

Nearest PDB structures (foldseek):
  1h4d-assembly1_A  TM=8.435E-01  e=6.387E-06  Escherichia coli
  3ngw-assembly1_A  TM=8.160E-01  e=6.387E-06  Archaeoglobus fulgidus
  1e5k-assembly1_A  TM=8.536E-01  e=1.477E-05  Escherichia coli K-12
  1h4e-assembly1_A  TM=8.470E-01  e=3.004E-05  Escherichia coli
  2e8b-assembly1_A  TM=8.479E-01  e=1.607E-04  Aquifex aeolicus VF5